Protein AF-A0A645A717-F1 (afdb_monomer)

Foldseek 3Di:
DLVVVCVVDLLSAALCLLAVFLQVAWWKKKKKKFPACPLQVLQCVVQVDHLLPQQARNVDWDFLCPWQQRKIKGWGRPPPDPPDDSRITIMMMIGPFQQQQTPLGRGRVVPDDQLVSQLSVCVSSPNDNVCSNVCSPPGIDMGMDIDSRNRSLVRDDDPSNARAQAHPPRAPDGDAASSHDDPPDDHVDPVRRVQSVVVNCCVNVVPPDDDDDDDVLVVDVLSVLLCCCVVVVNAALLPPPDDPVVVVVVVVVCVVCPPHVVNVSSVVSRND

Solvent-accessible surface area (backbone atoms only — not comparable to full-atom values): 15175 Å² total; per-residue (Å²): 110,63,65,70,52,22,74,74,40,71,67,55,15,43,58,59,64,39,65,70,51,42,89,82,9,41,37,32,38,31,41,38,34,33,69,49,71,83,64,48,60,47,53,30,72,71,50,73,36,59,54,76,70,56,39,71,24,54,77,48,74,48,68,47,84,86,41,56,22,49,34,32,35,32,29,65,42,32,67,82,46,96,84,53,58,85,78,44,50,62,34,43,35,35,24,67,34,33,80,32,45,36,85,76,43,81,44,26,53,77,80,47,52,28,50,49,52,43,30,36,51,37,49,78,58,66,48,58,77,94,46,27,64,60,42,27,68,72,34,33,50,44,51,65,47,82,37,54,56,72,44,18,82,72,43,79,77,60,92,56,38,34,15,43,20,58,43,92,87,56,78,87,62,64,40,60,30,68,66,28,41,70,81,94,62,57,62,98,44,71,63,36,35,50,48,30,46,50,52,32,53,34,65,68,66,67,48,98,65,87,77,84,74,68,82,59,53,93,76,36,65,68,50,51,46,40,47,58,15,58,79,46,80,66,40,36,63,74,73,51,97,60,53,74,70,52,51,52,49,49,53,53,50,55,64,70,36,60,94,38,71,65,44,53,52,35,45,76,46,41,34,99

Nearest PDB structures (foldseek):
  7kav-assembly2_A  TM=9.821E-01  e=5.700E-32  Staphylococcus aureus
  7kax-assembly2_C  TM=9.789E-01  e=3.185E-32  Staphylococcus aureus
  7kaw-assembly2_A  TM=9.836E-01  e=1.081E-31  Staphylococcus aureus
  7kay-assembly1_A  TM=9.842E-01  e=1.365E-31  Staphylococcus aureus
  7kav-assembly1_B  TM=9.802E-01  e=1.826E-31  Staphylococcus aureus

Secondary structure (DSSP, 8-state):
-HHHHHTT-GGG--THHHHS-GGGT-EEEEEEEE-SSSSHHHHHHHH-S-TTSSS-SSSS-EE-TT-TT-EEEE--SSPSSTTS-TT--EEEEEES-TTSBPSSS-SBGGG--HHHHHHHHHHHTT--HHHHHHHHHHTEEEEEEEETTTTGGGS---TTSS-BSS-TT-SS----STTSB-SS--SSSHHHHHHHHHHHHHHHTT--SPPPPPPGGGG-HHHHHHHHHHTTTT--GGGS---HHHHHHHHHHHHHHTTSHHHHHHHHTT--

Mean predicted aligned error: 3.84 Å

Radius of gyration: 25.15 Å; Cα contacts (8 Å, |Δi|>4): 431; chains: 1; bounding box: 52×61×62 Å

Organism: NCBI:txid1076179

Structure (mmCIF, N/CA/C/O backbone):
data_AF-A0A645A717-F1
#
_entry.id   AF-A0A645A717-F1
#
loop_
_atom_site.group_PDB
_atom_site.id
_atom_site.type_symbol
_atom_site.label_atom_id
_atom_site.label_alt_id
_atom_site.label_comp_id
_atom_site.label_asym_id
_atom_site.label_entity_id
_atom_site.label_seq_id
_atom_site.pdbx_PDB_ins_code
_atom_site.Cartn_x
_atom_site.Cartn_y
_atom_site.Cartn_z
_atom_site.occupancy
_atom_site.B_iso_or_equiv
_atom_site.auth_seq_id
_atom_site.auth_comp_id
_atom_site.auth_asym_id
_atom_site.auth_atom_id
_atom_site.pdbx_PDB_model_num
ATOM 1 N N . MET A 1 1 ? -8.855 -24.434 -4.003 1.00 96.50 1 MET A N 1
ATOM 2 C CA . MET A 1 1 ? -9.0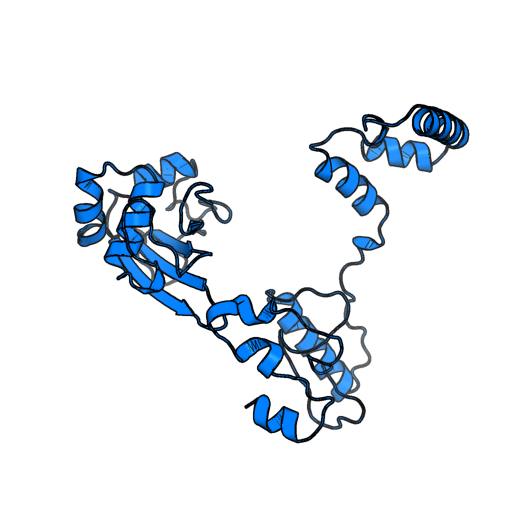07 -25.134 -2.708 1.00 96.50 1 MET A CA 1
ATOM 3 C C . MET A 1 1 ? -10.201 -24.596 -1.928 1.00 96.50 1 MET A C 1
ATOM 5 O O . MET A 1 1 ? -11.153 -25.347 -1.795 1.00 96.50 1 MET A O 1
ATOM 9 N N . TRP A 1 2 ? -10.203 -23.323 -1.504 1.00 98.12 2 TRP A N 1
ATOM 10 C CA . TRP A 1 2 ? -11.256 -22.744 -0.649 1.00 98.12 2 TRP A CA 1
ATOM 11 C C . TRP A 1 2 ? -12.693 -23.003 -1.142 1.00 98.12 2 TRP A C 1
ATOM 13 O O . TRP A 1 2 ? -13.486 -23.515 -0.369 1.00 98.12 2 TRP A O 1
ATOM 23 N N . ARG A 1 3 ? -13.003 -22.828 -2.439 1.00 98.12 3 ARG A N 1
ATOM 24 C CA . ARG A 1 3 ? -14.322 -23.188 -3.023 1.00 98.12 3 ARG A CA 1
ATOM 25 C C . ARG A 1 3 ? -14.800 -24.613 -2.689 1.00 98.12 3 ARG A C 1
ATOM 27 O O . ARG A 1 3 ? -15.973 -24.816 -2.420 1.00 98.12 3 ARG A O 1
ATOM 34 N N . LYS A 1 4 ? -13.896 -25.602 -2.685 1.00 98.38 4 LYS A N 1
ATOM 35 C CA . LYS A 1 4 ? -14.228 -27.000 -2.346 1.00 98.38 4 LYS A CA 1
ATOM 36 C C . LYS A 1 4 ? -14.458 -27.202 -0.846 1.00 98.38 4 LYS A C 1
ATOM 38 O O . LYS A 1 4 ? -15.162 -28.125 -0.463 1.00 98.38 4 LYS A O 1
ATOM 43 N N . ILE A 1 5 ? -13.831 -26.376 -0.010 1.00 97.94 5 ILE A N 1
ATOM 44 C CA . ILE A 1 5 ? -14.039 -26.389 1.439 1.00 97.94 5 ILE A CA 1
ATOM 45 C C . ILE A 1 5 ? -15.384 -25.722 1.743 1.00 97.94 5 ILE A C 1
ATOM 47 O O . ILE A 1 5 ? -16.239 -26.365 2.326 1.00 97.94 5 ILE A O 1
ATOM 51 N N . ALA A 1 6 ? -15.622 -24.517 1.220 1.00 97.81 6 ALA A N 1
ATOM 52 C CA . ALA A 1 6 ? -16.876 -23.768 1.355 1.00 97.81 6 ALA A CA 1
ATOM 53 C C . ALA A 1 6 ? -18.137 -24.548 0.934 1.00 97.81 6 ALA A C 1
ATOM 55 O O . ALA A 1 6 ? -19.209 -24.334 1.480 1.00 97.81 6 ALA A O 1
ATOM 56 N N . ALA A 1 7 ? -18.020 -25.484 -0.013 1.00 98.06 7 ALA A N 1
ATOM 57 C CA . ALA A 1 7 ? -19.135 -26.339 -0.423 1.00 98.06 7 ALA A CA 1
ATOM 58 C C . ALA A 1 7 ? -19.574 -27.368 0.641 1.00 98.06 7 ALA A C 1
ATOM 60 O O . ALA A 1 7 ? -20.636 -27.966 0.490 1.00 98.06 7 ALA A O 1
ATOM 61 N N . GLN A 1 8 ? -18.758 -27.618 1.670 1.00 97.81 8 GLN A N 1
ATOM 62 C CA . GLN A 1 8 ? -19.046 -28.607 2.715 1.00 97.81 8 GLN A CA 1
ATOM 63 C C . GLN A 1 8 ? -19.863 -28.024 3.869 1.00 97.81 8 GLN A C 1
ATOM 65 O O . GLN A 1 8 ? -20.663 -28.745 4.454 1.00 97.81 8 GLN A O 1
ATOM 70 N N . ASP A 1 9 ? -19.670 -26.741 4.183 1.00 97.62 9 ASP A N 1
ATOM 71 C CA . ASP A 1 9 ? -20.394 -26.052 5.248 1.00 97.62 9 ASP A CA 1
ATOM 72 C C . ASP A 1 9 ? -20.400 -24.529 4.997 1.00 97.62 9 ASP A C 1
ATOM 74 O O . ASP A 1 9 ? -19.350 -23.970 4.659 1.00 97.62 9 ASP A O 1
ATOM 78 N N . PRO A 1 10 ? -21.540 -23.829 5.164 1.00 95.69 10 PRO A N 1
ATOM 79 C CA . PRO A 1 10 ? -21.620 -22.380 4.955 1.00 95.69 10 PRO A CA 1
ATOM 80 C C . PRO A 1 10 ? -20.744 -21.561 5.919 1.00 95.69 10 PRO A C 1
ATOM 82 O O . PRO A 1 10 ? -20.355 -20.445 5.580 1.00 95.69 10 PRO A O 1
ATOM 85 N N . SER A 1 11 ? -20.384 -22.094 7.093 1.00 97.12 11 SER A N 1
ATOM 86 C CA . SER A 1 11 ? -19.462 -21.433 8.030 1.00 97.12 11 SER A CA 1
ATOM 87 C C . SER A 1 11 ? -18.024 -21.350 7.505 1.00 97.12 11 SER A C 1
ATOM 89 O O . SER A 1 11 ? -17.204 -20.616 8.053 1.00 97.12 11 SER A O 1
ATOM 91 N N . PHE A 1 12 ? -17.705 -22.057 6.415 1.00 98.44 12 PHE A N 1
ATOM 92 C CA . PHE A 1 12 ? -16.378 -22.045 5.798 1.00 98.44 12 PHE A CA 1
ATOM 93 C C . PHE A 1 12 ? -16.173 -20.878 4.814 1.00 98.44 12 PHE A C 1
ATOM 95 O O . PHE A 1 12 ? -15.137 -20.800 4.144 1.00 98.44 12 PHE A O 1
ATOM 102 N N . GLY A 1 13 ? -17.125 -19.943 4.764 1.00 98.19 13 GLY A N 1
ATOM 103 C CA . GLY A 1 13 ? -17.040 -18.675 4.045 1.00 98.19 13 GLY A CA 1
ATOM 104 C C . GLY A 1 13 ? -17.392 -18.749 2.560 1.00 98.19 13 GLY A C 1
ATOM 105 O O . GLY A 1 13 ? -17.656 -19.810 1.996 1.00 98.19 13 GLY A O 1
ATOM 106 N N . HIS A 1 14 ? -17.355 -17.591 1.900 1.00 98.44 14 HIS A N 1
ATOM 107 C CA . HIS A 1 14 ? -17.801 -17.395 0.519 1.00 98.44 14 HIS A CA 1
ATOM 108 C C . HIS A 1 14 ? -16.647 -16.883 -0.366 1.00 98.44 14 HIS A C 1
ATOM 110 O O . HIS A 1 14 ? -16.578 -15.689 -0.665 1.00 98.44 14 HIS A O 1
ATOM 116 N N . PRO A 1 15 ? -15.734 -17.759 -0.836 1.00 97.94 15 PRO A N 1
ATOM 117 C CA . PRO A 1 15 ? -14.533 -17.362 -1.585 1.00 97.94 15 PRO A CA 1
ATOM 118 C C . PRO A 1 15 ? -14.812 -16.490 -2.812 1.00 97.94 15 PRO A C 1
ATOM 120 O O . PRO A 1 15 ? -14.008 -15.624 -3.161 1.00 97.94 15 PRO A O 1
ATOM 123 N N . ASP A 1 16 ? -15.946 -16.705 -3.479 1.00 97.31 16 ASP A N 1
ATOM 124 C CA . ASP A 1 16 ? -16.303 -15.958 -4.684 1.00 97.31 16 ASP A CA 1
ATOM 125 C C . ASP A 1 16 ? -16.545 -14.473 -4.412 1.00 97.31 16 ASP A C 1
ATOM 127 O O . ASP A 1 16 ? -16.332 -13.664 -5.306 1.00 97.31 16 ASP A O 1
ATOM 131 N N . LYS A 1 17 ? -16.827 -14.059 -3.172 1.00 97.62 17 LYS A N 1
ATOM 132 C CA . LYS A 1 17 ? -16.862 -12.631 -2.810 1.00 97.62 17 LYS A CA 1
ATOM 133 C C . LYS A 1 17 ? -15.532 -11.918 -3.052 1.00 97.62 17 LYS A C 1
ATOM 135 O O . LYS A 1 17 ? -15.531 -10.728 -3.339 1.00 97.62 17 LYS A O 1
ATOM 140 N N . PHE A 1 18 ? -14.424 -12.655 -3.017 1.00 97.88 18 PHE A N 1
ATOM 141 C CA . PHE A 1 18 ? -13.075 -12.103 -3.125 1.00 97.88 18 PHE A CA 1
ATOM 142 C C . PHE A 1 18 ? -12.410 -12.365 -4.480 1.00 97.88 18 PHE A C 1
ATOM 144 O O . PHE A 1 18 ? -11.531 -11.609 -4.877 1.00 97.88 18 PHE A O 1
ATOM 151 N N . CYS A 1 19 ? -12.786 -13.440 -5.184 1.00 96.25 19 CYS A N 1
ATOM 152 C CA . CYS A 1 19 ? -12.043 -13.912 -6.362 1.00 96.25 19 CYS A CA 1
ATOM 153 C C . CYS A 1 19 ? -12.907 -14.269 -7.581 1.00 96.25 19 CYS A C 1
ATOM 155 O O . CYS A 1 19 ? -12.417 -14.949 -8.486 1.00 96.25 19 CYS A O 1
ATOM 157 N N . HIS A 1 20 ? -14.184 -13.868 -7.616 1.00 94.75 20 HIS A N 1
ATOM 158 C CA . HIS A 1 20 ? -15.036 -14.117 -8.787 1.00 94.75 20 HIS A CA 1
ATOM 159 C C . HIS A 1 20 ? -14.630 -13.277 -10.004 1.00 94.75 20 HIS A C 1
ATOM 161 O O . HIS A 1 20 ? -14.726 -13.771 -11.124 1.00 94.75 20 HIS A O 1
ATOM 167 N N . ASP A 1 21 ? -14.169 -12.042 -9.783 1.00 95.75 21 ASP A N 1
ATOM 168 C CA . ASP A 1 21 ? -13.806 -11.105 -10.844 1.00 95.75 21 ASP A CA 1
ATOM 169 C C . ASP A 1 21 ? -12.435 -10.449 -10.574 1.00 95.75 21 ASP A C 1
ATOM 171 O O . ASP A 1 21 ? -12.311 -9.564 -9.716 1.00 95.75 21 ASP A O 1
ATOM 175 N N . PRO A 1 22 ? -11.384 -10.878 -11.295 1.00 94.06 22 PRO A N 1
ATOM 176 C CA . PRO A 1 22 ? -10.067 -10.256 -11.241 1.00 94.06 22 PRO A CA 1
ATOM 177 C C . PRO A 1 22 ? -10.056 -8.773 -11.613 1.00 94.06 22 PRO A C 1
ATOM 179 O O . PRO A 1 22 ? -9.210 -8.035 -11.113 1.00 94.06 22 PRO A O 1
ATOM 182 N N . GLU A 1 23 ? -10.978 -8.297 -12.454 1.00 95.06 23 GLU A N 1
ATOM 183 C CA . GLU A 1 23 ? -10.997 -6.892 -12.885 1.00 95.06 23 GLU A CA 1
ATOM 184 C C . GLU A 1 23 ? -11.268 -5.937 -11.715 1.00 95.06 23 GLU A C 1
ATOM 186 O O . GLU A 1 23 ? -10.788 -4.808 -11.711 1.00 95.06 23 GLU A O 1
ATOM 191 N N . GLN A 1 24 ? -11.952 -6.418 -10.676 1.00 94.88 24 GLN A N 1
ATOM 192 C CA . GLN A 1 24 ? -12.255 -5.651 -9.465 1.00 94.88 24 GLN A CA 1
ATOM 193 C C . GLN A 1 24 ? -11.183 -5.778 -8.373 1.00 94.88 24 GLN A C 1
ATOM 195 O O . GLN A 1 24 ? -11.218 -5.035 -7.394 1.00 94.88 24 GLN A O 1
ATOM 200 N N . SER A 1 25 ? -10.242 -6.718 -8.512 1.00 95.81 25 SER A N 1
ATOM 201 C CA . SER A 1 25 ? -9.310 -7.105 -7.443 1.00 95.81 25 SER A CA 1
ATOM 202 C C . SER A 1 25 ? -7.831 -7.129 -7.862 1.00 95.81 25 SER A C 1
ATOM 204 O O . SER A 1 25 ? -6.976 -7.698 -7.167 1.00 95.81 25 SER A O 1
ATOM 206 N N . ASN A 1 26 ? -7.508 -6.476 -8.980 1.00 95.00 26 ASN A N 1
ATOM 207 C CA . ASN A 1 26 ? -6.152 -6.397 -9.507 1.00 95.00 26 ASN A CA 1
ATOM 208 C C . ASN A 1 26 ? -5.512 -5.016 -9.308 1.00 95.00 26 ASN A C 1
ATOM 210 O O . ASN A 1 26 ? -6.174 -3.989 -9.194 1.00 95.00 26 ASN A O 1
ATOM 214 N N . TRP A 1 27 ? -4.186 -5.026 -9.338 1.00 93.62 27 TRP A N 1
ATOM 215 C CA . TRP A 1 27 ? -3.340 -3.894 -9.699 1.00 93.62 27 TRP A CA 1
ATOM 216 C C . TRP A 1 27 ? -2.097 -4.457 -10.401 1.00 93.62 27 TRP A C 1
ATOM 218 O O . TRP A 1 27 ? -1.920 -5.683 -10.471 1.00 93.62 27 TRP A O 1
ATOM 228 N N . MET A 1 28 ? -1.186 -3.601 -10.853 1.00 95.88 28 MET A N 1
ATOM 229 C CA . MET A 1 28 ? 0.075 -4.055 -11.442 1.00 95.88 28 MET A CA 1
ATOM 230 C C . MET A 1 28 ? 1.274 -3.420 -10.752 1.00 95.88 28 MET A C 1
ATOM 232 O O . MET A 1 28 ? 1.257 -2.241 -10.407 1.00 95.88 28 MET A O 1
ATOM 236 N N . SER A 1 29 ? 2.338 -4.207 -10.590 1.00 97.94 29 SER A N 1
ATOM 237 C CA . SER A 1 29 ? 3.625 -3.715 -10.099 1.00 97.94 29 SER A CA 1
ATOM 238 C C . SER A 1 29 ? 4.764 -4.074 -11.044 1.00 97.94 29 SER A C 1
ATOM 240 O O . SER A 1 29 ? 4.631 -4.957 -11.890 1.00 97.94 29 SER A O 1
ATOM 242 N N . ALA A 1 30 ? 5.895 -3.402 -10.890 1.00 98.56 30 ALA A N 1
ATOM 243 C CA . ALA A 1 30 ? 7.144 -3.722 -11.552 1.00 98.56 30 ALA A CA 1
ATOM 244 C C . ALA A 1 30 ? 8.322 -3.423 -10.621 1.00 98.56 30 ALA A C 1
ATOM 246 O O . ALA A 1 30 ? 8.274 -2.503 -9.802 1.00 98.56 30 ALA A O 1
ATOM 247 N N . THR A 1 31 ? 9.401 -4.182 -10.775 1.00 98.81 31 THR A N 1
ATOM 248 C CA . THR A 1 31 ? 10.685 -3.861 -10.145 1.00 98.81 31 THR A CA 1
ATOM 249 C C . THR A 1 31 ? 11.622 -3.318 -11.210 1.00 98.81 31 THR A C 1
ATOM 251 O O . THR A 1 31 ? 11.976 -4.048 -12.136 1.00 98.81 31 THR A O 1
ATOM 254 N N . VAL A 1 32 ? 12.028 -2.057 -11.074 1.00 98.81 32 VAL A N 1
ATOM 255 C CA . VAL A 1 32 ? 13.045 -1.409 -11.908 1.00 98.81 32 VAL A CA 1
ATOM 256 C C . VAL A 1 32 ? 14.391 -1.536 -11.201 1.00 98.81 32 VAL A C 1
ATOM 258 O O . VAL A 1 32 ? 14.563 -1.060 -10.081 1.00 98.81 32 VAL A O 1
ATOM 261 N N . THR A 1 33 ? 15.356 -2.175 -11.851 1.00 98.75 33 THR A N 1
ATOM 262 C CA . THR A 1 33 ? 16.747 -2.262 -11.393 1.00 98.75 33 THR A CA 1
ATOM 263 C C . THR A 1 33 ? 17.586 -1.302 -12.221 1.00 98.75 33 THR A C 1
ATOM 265 O O . THR A 1 33 ? 17.694 -1.493 -13.431 1.00 98.75 33 THR A O 1
ATOM 268 N N . THR A 1 34 ? 18.181 -0.280 -11.604 1.00 98.44 34 THR A N 1
ATOM 269 C CA . THR A 1 34 ? 19.102 0.618 -12.319 1.00 98.44 34 THR A CA 1
ATOM 270 C C . THR A 1 34 ? 20.404 -0.111 -12.645 1.00 98.44 34 THR A C 1
ATOM 272 O O . THR A 1 34 ? 20.944 -0.823 -11.798 1.00 98.44 34 THR A O 1
ATOM 275 N N . LEU A 1 35 ? 20.918 0.085 -13.857 1.00 98.25 35 LEU A N 1
ATOM 276 C CA . LEU A 1 35 ? 22.142 -0.552 -14.358 1.00 98.25 35 LEU A CA 1
ATOM 277 C C . LEU A 1 35 ? 23.340 0.407 -14.389 1.00 98.25 35 LEU A C 1
ATOM 279 O O . LEU A 1 35 ? 24.478 -0.036 -14.496 1.00 98.25 35 LEU A O 1
ATOM 283 N N . ASP A 1 36 ? 23.088 1.711 -14.281 1.00 97.75 36 ASP A N 1
ATOM 284 C CA . ASP A 1 36 ? 24.107 2.753 -14.217 1.00 97.75 36 ASP A CA 1
ATOM 285 C C . ASP A 1 36 ? 23.629 3.949 -13.361 1.00 97.75 36 ASP A C 1
ATOM 287 O O . ASP A 1 36 ? 22.616 3.886 -12.659 1.00 97.75 36 ASP A O 1
ATOM 291 N N . GLN A 1 37 ? 24.381 5.054 -13.395 1.00 97.50 37 GLN A N 1
ATOM 292 C CA . GLN A 1 37 ? 24.109 6.250 -12.596 1.00 97.50 37 GLN A CA 1
ATOM 293 C C . GLN A 1 37 ? 23.170 7.269 -13.261 1.00 97.50 37 GLN A C 1
ATOM 295 O O . GLN A 1 37 ? 22.876 8.283 -12.636 1.00 97.50 37 GLN A O 1
ATOM 300 N N . ARG A 1 38 ? 22.674 7.057 -14.485 1.00 98.38 38 ARG A N 1
ATOM 301 C CA . ARG A 1 38 ? 21.915 8.083 -15.233 1.00 98.38 38 ARG A CA 1
ATOM 302 C C . ARG A 1 38 ? 20.562 8.412 -14.603 1.00 98.38 38 ARG A C 1
ATOM 304 O O . ARG A 1 38 ? 20.157 9.568 -14.593 1.00 98.38 38 ARG A O 1
ATOM 311 N N . ILE A 1 39 ? 19.901 7.417 -14.011 1.00 98.62 39 ILE A N 1
ATOM 312 C CA . ILE A 1 39 ? 18.587 7.576 -13.357 1.00 98.62 39 ILE A CA 1
ATOM 313 C C . ILE A 1 39 ? 18.730 8.130 -11.923 1.00 98.62 39 ILE A C 1
ATOM 315 O O . ILE A 1 39 ? 17.835 8.793 -11.394 1.00 98.62 39 ILE A O 1
ATOM 319 N N . ILE A 1 40 ? 19.875 7.898 -11.275 1.00 98.38 40 ILE A N 1
ATOM 320 C CA . ILE A 1 40 ? 20.098 8.205 -9.854 1.00 98.38 40 ILE A CA 1
ATOM 321 C C . ILE A 1 40 ? 19.926 9.699 -9.503 1.00 98.38 40 ILE A C 1
ATOM 323 O O . ILE A 1 40 ? 19.311 9.977 -8.468 1.00 98.38 40 ILE A O 1
ATOM 327 N N . PRO A 1 41 ? 20.401 10.677 -10.302 1.00 98.56 41 PRO A N 1
ATOM 328 C CA . PRO A 1 41 ? 20.167 12.096 -10.043 1.00 98.56 41 PRO A CA 1
ATOM 329 C C . PRO A 1 41 ? 18.685 12.464 -9.907 1.00 98.56 41 PRO A C 1
ATOM 331 O O . PRO A 1 41 ? 18.336 13.206 -8.991 1.00 98.56 41 PRO A O 1
ATOM 334 N N . TYR A 1 42 ? 17.803 11.901 -10.740 1.00 98.62 42 TYR A N 1
ATOM 335 C CA . TYR A 1 42 ? 16.358 12.159 -10.685 1.00 98.62 42 TYR A CA 1
ATOM 336 C C . TYR A 1 42 ? 15.746 11.630 -9.384 1.00 98.62 42 TYR A C 1
ATOM 338 O O . TYR A 1 42 ? 15.028 12.346 -8.686 1.00 98.62 42 TYR A O 1
ATOM 346 N N . ILE A 1 43 ? 16.138 10.418 -8.978 1.00 98.38 43 ILE A N 1
ATOM 347 C CA . ILE A 1 43 ? 15.760 9.843 -7.679 1.00 98.38 43 ILE A CA 1
ATOM 348 C C . ILE A 1 43 ? 16.211 10.753 -6.525 1.00 98.38 43 ILE A C 1
ATOM 350 O O . ILE A 1 43 ? 15.400 11.103 -5.662 1.00 98.38 43 ILE A O 1
ATOM 354 N N . LYS A 1 44 ? 17.489 11.159 -6.510 1.00 98.25 44 LYS A N 1
ATOM 355 C CA . LYS A 1 44 ? 18.069 12.027 -5.468 1.00 98.25 44 LYS A CA 1
ATOM 356 C C . LYS A 1 44 ? 17.374 13.385 -5.413 1.00 98.25 44 LYS A C 1
ATOM 358 O O . LYS A 1 44 ? 17.128 13.900 -4.323 1.00 98.25 44 LYS A O 1
ATOM 363 N N . ASN A 1 45 ? 17.019 13.945 -6.566 1.00 98.00 45 ASN A N 1
ATOM 364 C CA . ASN A 1 45 ? 16.314 15.218 -6.653 1.00 98.00 45 ASN A CA 1
ATOM 365 C C . ASN A 1 45 ? 14.927 15.162 -6.011 1.00 98.00 45 ASN A C 1
ATOM 367 O O . ASN A 1 45 ? 14.498 16.172 -5.456 1.00 98.00 45 ASN A O 1
ATOM 371 N N . ILE A 1 46 ? 14.262 14.007 -6.007 1.00 97.88 46 ILE A N 1
ATOM 372 C CA . ILE A 1 46 ? 12.956 13.836 -5.361 1.00 97.88 46 ILE A CA 1
ATOM 373 C C . ILE A 1 46 ? 13.120 13.524 -3.870 1.00 97.88 46 ILE A C 1
ATOM 375 O O . ILE A 1 46 ? 12.595 14.247 -3.026 1.00 97.88 46 ILE A O 1
ATOM 379 N N . CYS A 1 47 ? 13.869 12.475 -3.515 1.00 97.00 47 CYS A N 1
ATOM 380 C CA . CYS A 1 47 ? 13.925 11.991 -2.130 1.00 97.00 47 CYS A CA 1
ATOM 381 C C . CYS A 1 47 ? 14.935 12.728 -1.236 1.00 97.00 47 CYS A C 1
ATOM 383 O O . CYS A 1 47 ? 14.918 12.543 -0.019 1.00 97.00 47 CYS A O 1
ATOM 385 N N . LYS A 1 48 ? 15.818 13.547 -1.827 1.00 98.12 48 LYS A N 1
ATOM 386 C CA . LYS A 1 48 ? 16.892 14.309 -1.159 1.00 98.12 48 LYS A CA 1
ATOM 387 C C . LYS A 1 48 ? 17.883 13.439 -0.374 1.00 98.12 48 LYS A C 1
ATOM 389 O O . LYS A 1 48 ? 18.534 13.919 0.552 1.00 98.12 48 LYS A O 1
ATOM 394 N N . ARG A 1 49 ? 18.001 12.154 -0.722 1.00 97.94 49 ARG A N 1
ATOM 395 C CA . ARG A 1 49 ? 18.862 11.173 -0.044 1.00 97.94 49 ARG A CA 1
ATOM 396 C C . ARG A 1 49 ? 19.619 10.321 -1.049 1.00 97.94 49 ARG A C 1
ATOM 398 O O . ARG A 1 49 ? 19.164 10.109 -2.167 1.00 97.94 49 ARG A O 1
ATOM 405 N N . ASP A 1 50 ? 20.771 9.812 -0.628 1.00 97.56 50 ASP A N 1
ATOM 406 C CA . ASP A 1 50 ? 21.568 8.901 -1.441 1.00 97.56 50 ASP A CA 1
ATOM 407 C C . ASP A 1 50 ? 21.037 7.457 -1.351 1.00 97.56 50 ASP A C 1
ATOM 409 O O . ASP A 1 50 ? 21.058 6.889 -0.249 1.00 97.56 50 ASP A O 1
ATOM 413 N N . PRO A 1 51 ? 20.577 6.842 -2.465 1.00 97.50 51 PRO A N 1
ATOM 414 C CA . PRO A 1 51 ? 20.039 5.485 -2.446 1.00 97.50 51 PRO A CA 1
ATOM 415 C C . PRO A 1 51 ? 21.063 4.431 -2.017 1.00 97.50 51 PRO A C 1
ATOM 417 O O . PRO A 1 51 ? 20.670 3.399 -1.483 1.00 97.50 51 PRO A O 1
ATOM 420 N N . PHE A 1 52 ? 22.361 4.704 -2.175 1.00 97.44 52 PHE A N 1
ATOM 421 C CA . PHE A 1 52 ? 23.444 3.764 -1.865 1.00 97.44 52 PHE A CA 1
ATOM 422 C C . PHE A 1 52 ? 23.983 3.873 -0.429 1.00 97.44 52 PHE A C 1
ATOM 424 O O . PHE A 1 52 ? 24.900 3.152 -0.046 1.00 97.44 52 PHE A O 1
ATOM 431 N N . SER A 1 53 ? 23.395 4.737 0.404 1.00 96.75 53 SER A N 1
ATOM 432 C CA . SER A 1 53 ? 23.867 4.994 1.774 1.00 96.75 53 SER A CA 1
ATOM 433 C C . SER A 1 53 ? 23.613 3.860 2.782 1.00 96.75 53 SER A C 1
ATOM 435 O O . SER A 1 53 ? 24.012 3.975 3.943 1.00 96.75 53 SER A O 1
ATOM 437 N N . GLY A 1 54 ? 22.885 2.804 2.403 1.00 96.31 54 GLY A N 1
ATOM 438 C CA . GLY A 1 54 ? 22.409 1.769 3.333 1.00 96.31 54 GLY A CA 1
ATOM 439 C C . GLY A 1 54 ? 21.254 2.213 4.240 1.00 96.31 54 GLY A C 1
ATOM 440 O O . GLY A 1 54 ? 20.766 1.439 5.066 1.00 96.31 54 GLY A O 1
ATOM 441 N N . LYS A 1 55 ? 20.808 3.467 4.116 1.00 97.75 55 LYS A N 1
ATOM 442 C CA . LYS A 1 55 ? 19.776 4.080 4.960 1.00 97.75 55 LYS A CA 1
ATOM 443 C C . LYS A 1 55 ? 18.479 4.282 4.180 1.00 97.75 55 LYS A C 1
ATOM 445 O O . LYS A 1 55 ? 18.308 3.806 3.063 1.00 97.75 55 LYS A O 1
ATOM 450 N N . VAL A 1 56 ? 17.514 4.927 4.829 1.00 98.19 56 VAL A N 1
ATOM 451 C CA . VAL A 1 56 ? 16.218 5.256 4.230 1.00 98.19 56 VAL A CA 1
ATOM 452 C C . VAL A 1 56 ? 16.422 6.103 2.972 1.00 98.19 56 VAL A C 1
ATOM 454 O O . VAL A 1 56 ? 17.158 7.086 3.018 1.00 98.19 56 VAL A O 1
ATOM 457 N N . VAL A 1 57 ? 15.725 5.751 1.888 1.00 98.38 57 VAL A N 1
ATOM 458 C CA . VAL A 1 57 ? 15.749 6.499 0.623 1.00 98.38 57 VAL A CA 1
ATOM 459 C C . VAL A 1 57 ? 14.467 7.315 0.480 1.00 98.38 57 VAL A C 1
ATOM 461 O O . VAL A 1 57 ? 14.432 8.454 0.944 1.00 98.38 57 VAL A O 1
ATOM 464 N N . THR A 1 58 ? 13.379 6.748 -0.051 1.00 98.38 58 THR A N 1
ATOM 465 C CA . THR A 1 58 ? 12.100 7.478 -0.160 1.00 98.38 58 THR A CA 1
ATOM 466 C C . THR A 1 58 ? 11.336 7.518 1.165 1.00 98.38 58 THR A C 1
ATOM 468 O O . THR A 1 58 ? 10.645 8.491 1.437 1.00 98.38 58 THR A O 1
ATOM 471 N N . GLY A 1 59 ? 11.515 6.520 2.040 1.00 97.62 59 GLY A N 1
ATOM 472 C CA . GLY A 1 59 ? 10.834 6.463 3.345 1.00 97.62 59 GLY A CA 1
ATOM 473 C C . GLY A 1 59 ? 9.362 6.060 3.264 1.00 97.62 59 GLY A C 1
ATOM 474 O O . GLY A 1 59 ? 8.578 6.445 4.121 1.00 97.62 59 GLY A O 1
ATOM 475 N N . GLY A 1 60 ? 9.003 5.301 2.232 1.00 97.38 60 GLY A N 1
ATOM 476 C CA . GLY A 1 60 ? 7.624 5.009 1.860 1.00 97.38 60 GLY A CA 1
ATOM 477 C C . GLY A 1 60 ? 7.412 5.272 0.376 1.00 97.38 60 GLY A C 1
ATOM 478 O O . GLY A 1 60 ? 8.374 5.500 -0.367 1.00 97.38 60 GLY A O 1
ATOM 479 N N . ILE A 1 61 ? 6.168 5.182 -0.072 1.00 98.31 61 ILE A N 1
ATOM 480 C CA . ILE A 1 61 ? 5.818 5.454 -1.465 1.00 98.31 61 ILE A CA 1
ATOM 481 C C . ILE A 1 61 ? 5.848 6.960 -1.753 1.00 98.31 61 ILE A C 1
ATOM 483 O O . ILE A 1 61 ? 5.501 7.778 -0.902 1.00 98.31 61 ILE A O 1
ATOM 487 N N . VAL A 1 62 ? 6.251 7.310 -2.966 1.00 98.56 62 VAL A N 1
ATOM 488 C CA . VAL A 1 62 ? 6.032 8.613 -3.593 1.00 98.56 62 VAL A CA 1
ATOM 489 C C . VAL A 1 62 ? 4.958 8.413 -4.657 1.00 98.56 62 VAL A C 1
ATOM 491 O O . VAL A 1 62 ? 4.994 7.417 -5.378 1.00 98.56 62 VAL A O 1
ATOM 494 N N . THR A 1 63 ? 3.990 9.323 -4.738 1.00 98.62 63 THR A N 1
ATOM 495 C CA . THR A 1 63 ? 2.844 9.219 -5.654 1.00 98.62 63 THR A CA 1
ATOM 496 C C . THR A 1 63 ? 2.846 10.383 -6.632 1.00 98.62 63 THR A C 1
ATOM 498 O O . THR A 1 63 ? 2.804 11.538 -6.202 1.00 98.62 63 THR A O 1
ATOM 501 N N . ALA A 1 64 ? 2.835 10.077 -7.930 1.00 98.25 64 ALA A N 1
ATOM 502 C CA . ALA A 1 64 ? 2.517 11.043 -8.977 1.00 98.25 64 ALA A CA 1
ATOM 503 C C . ALA A 1 64 ? 0.990 11.199 -9.028 1.00 98.25 64 ALA A C 1
ATOM 505 O O . ALA A 1 64 ? 0.284 10.373 -9.607 1.00 98.25 64 ALA A O 1
ATOM 506 N N . LYS A 1 65 ? 0.461 12.203 -8.319 1.00 98.00 65 LYS A N 1
ATOM 507 C CA . LYS A 1 65 ? -0.991 12.368 -8.102 1.00 98.00 65 LYS A CA 1
ATOM 508 C C . LYS A 1 65 ? -1.772 12.673 -9.381 1.00 98.00 65 LYS A C 1
ATOM 510 O O . LYS A 1 65 ? -2.973 12.435 -9.415 1.00 98.00 65 LYS A O 1
ATOM 515 N N . ASP A 1 66 ? -1.100 13.233 -10.373 1.00 97.81 66 ASP A N 1
ATOM 516 C CA . ASP A 1 66 ? -1.604 13.602 -11.692 1.00 97.81 66 ASP A CA 1
ATOM 517 C C . ASP A 1 66 ? -1.375 12.519 -12.754 1.00 97.81 66 ASP A C 1
ATOM 519 O O . ASP A 1 66 ? -1.803 12.696 -13.889 1.00 97.81 66 ASP A O 1
ATOM 523 N N . SER A 1 67 ? -0.762 11.387 -12.393 1.00 98.56 67 SER A N 1
ATOM 524 C CA . SER A 1 67 ? -0.567 10.285 -13.332 1.00 98.56 67 SER A CA 1
ATOM 525 C C . SER A 1 67 ? -1.861 9.513 -13.610 1.00 98.56 67 SER A C 1
ATOM 527 O O . SER A 1 67 ? -2.607 9.155 -12.691 1.00 98.56 67 SER A O 1
ATOM 529 N N . SER A 1 68 ? -2.094 9.168 -14.875 1.00 98.44 68 SER A N 1
ATOM 530 C CA . SER A 1 68 ? -3.283 8.431 -15.323 1.00 98.44 68 SER A CA 1
ATOM 531 C C . SER A 1 68 ? -3.367 7.010 -14.745 1.00 98.44 68 SER A C 1
ATOM 533 O O . SER A 1 68 ? -4.462 6.479 -14.557 1.00 98.44 68 SER A O 1
ATOM 535 N N . TRP A 1 69 ? -2.228 6.397 -14.399 1.00 98.38 69 TRP A N 1
ATOM 536 C CA . TRP A 1 69 ? -2.170 5.099 -13.701 1.00 98.38 69 TRP A CA 1
ATOM 537 C C . TRP A 1 69 ? -2.334 5.207 -12.180 1.00 98.38 69 TRP A C 1
ATOM 539 O O . TRP A 1 69 ? -2.386 4.178 -11.499 1.00 98.38 69 TRP A O 1
ATOM 549 N N . LEU A 1 70 ? -2.373 6.431 -11.635 1.00 97.88 70 LEU A N 1
ATOM 550 C CA . LEU A 1 70 ? -2.165 6.713 -10.215 1.00 97.88 70 LEU A CA 1
ATOM 551 C C . LEU A 1 70 ? -0.925 5.953 -9.704 1.00 97.88 70 LEU A C 1
ATOM 553 O O . LEU A 1 70 ? -0.975 5.102 -8.814 1.00 97.88 70 LEU A O 1
ATOM 557 N N . LEU A 1 71 ? 0.186 6.231 -10.386 1.00 98.31 71 LEU A N 1
ATOM 558 C CA . LEU A 1 71 ? 1.489 5.612 -10.244 1.00 98.31 71 LEU A CA 1
ATOM 559 C C . LEU A 1 71 ? 2.148 6.018 -8.927 1.00 98.31 71 LEU A C 1
ATOM 561 O O . LEU A 1 71 ? 2.246 7.194 -8.552 1.00 98.31 71 LEU A O 1
ATOM 565 N N . SER A 1 72 ? 2.703 5.022 -8.259 1.00 98.75 72 SER A N 1
ATOM 566 C CA . SER A 1 72 ? 3.519 5.196 -7.074 1.00 98.75 72 SER A CA 1
ATOM 567 C C . SER A 1 72 ? 4.773 4.350 -7.145 1.00 98.75 72 SER A C 1
ATOM 569 O O . SER A 1 72 ? 4.793 3.272 -7.734 1.00 98.75 72 SER A O 1
ATOM 571 N N . TRP A 1 73 ? 5.832 4.824 -6.502 1.00 98.81 73 TRP A N 1
ATOM 572 C CA . TRP A 1 73 ? 7.071 4.070 -6.387 1.00 98.81 73 TRP A CA 1
ATOM 573 C C . TRP A 1 73 ? 7.689 4.216 -5.008 1.00 98.81 73 TRP A C 1
ATOM 575 O O . TRP A 1 73 ? 7.465 5.192 -4.297 1.00 98.81 73 TRP A O 1
ATOM 585 N N . THR A 1 74 ? 8.504 3.247 -4.619 1.00 98.75 74 THR A N 1
ATOM 586 C CA . THR A 1 74 ? 9.302 3.324 -3.401 1.00 98.75 74 THR A CA 1
ATOM 587 C C . THR A 1 74 ? 10.693 2.773 -3.635 1.00 98.75 74 THR A C 1
ATOM 589 O O . THR A 1 74 ? 10.908 1.862 -4.437 1.00 98.75 74 THR A O 1
ATOM 592 N N . ILE A 1 75 ? 11.642 3.333 -2.895 1.00 98.69 75 ILE A N 1
ATOM 593 C CA . ILE A 1 75 ? 13.002 2.833 -2.802 1.00 98.69 75 ILE A CA 1
ATOM 594 C C . ILE A 1 75 ? 13.261 2.610 -1.319 1.00 98.69 75 ILE A C 1
ATOM 596 O O . ILE A 1 75 ? 13.341 3.546 -0.516 1.00 98.69 75 ILE A O 1
ATOM 600 N N . ASN A 1 76 ? 13.350 1.337 -0.953 1.00 98.38 76 ASN A N 1
ATOM 601 C CA . ASN A 1 76 ? 13.728 0.925 0.388 1.00 98.38 76 ASN A CA 1
ATOM 602 C C . ASN A 1 76 ? 15.243 1.055 0.585 1.00 98.38 76 ASN A C 1
ATOM 604 O O . ASN A 1 76 ? 15.979 1.443 -0.325 1.00 98.38 76 ASN A O 1
ATOM 608 N N . ARG A 1 77 ? 15.709 0.739 1.797 1.00 98.19 77 ARG A N 1
ATOM 609 C CA . ARG A 1 77 ? 17.142 0.687 2.112 1.00 98.19 77 ARG A CA 1
ATOM 610 C C . ARG A 1 77 ? 17.832 -0.273 1.137 1.00 98.19 77 ARG A C 1
ATOM 612 O O . ARG A 1 77 ? 17.375 -1.401 0.986 1.00 98.19 77 ARG A O 1
ATOM 619 N N . GLN A 1 78 ? 18.905 0.175 0.490 1.00 97.62 78 GLN A N 1
ATOM 620 C CA . GLN A 1 78 ? 19.671 -0.654 -0.442 1.00 97.62 78 GLN A CA 1
ATOM 621 C C . GLN A 1 78 ? 20.930 -1.221 0.240 1.00 97.62 78 GLN A C 1
ATOM 623 O O . GLN A 1 78 ? 21.549 -0.512 1.035 1.00 97.62 78 GLN A O 1
ATOM 628 N N . PRO A 1 79 ? 21.348 -2.457 -0.076 1.00 96.94 79 PRO A N 1
ATOM 629 C CA . PRO A 1 79 ? 20.665 -3.390 -0.967 1.00 96.94 79 PRO A CA 1
ATOM 630 C C . PRO A 1 79 ? 19.425 -4.013 -0.306 1.00 96.94 79 PRO A C 1
ATOM 632 O O . PRO A 1 79 ? 19.432 -4.317 0.887 1.00 96.94 79 PRO A O 1
ATOM 635 N N . GLN A 1 80 ? 18.372 -4.237 -1.094 1.00 96.94 80 GLN A N 1
ATOM 636 C CA . GLN A 1 80 ? 17.162 -4.928 -0.633 1.00 96.94 80 GLN A CA 1
ATOM 637 C C . GLN A 1 80 ? 17.374 -6.450 -0.601 1.00 96.94 80 GLN A C 1
ATOM 639 O O . GLN A 1 80 ? 16.834 -7.139 0.266 1.00 96.94 80 GLN A O 1
ATOM 644 N N . PHE A 1 81 ? 18.186 -6.980 -1.522 1.00 97.56 81 PHE A N 1
ATOM 645 C CA . PHE A 1 81 ? 18.561 -8.394 -1.565 1.00 97.56 81 PHE A CA 1
ATOM 646 C C . PHE A 1 81 ? 20.028 -8.582 -1.185 1.00 97.56 81 PHE A C 1
ATOM 648 O O . PHE A 1 81 ? 20.894 -7.845 -1.642 1.00 97.56 81 PHE A O 1
ATOM 655 N N . ARG A 1 82 ? 20.344 -9.623 -0.403 1.00 96.19 82 ARG A N 1
ATOM 656 C CA . ARG A 1 82 ? 21.724 -9.885 0.059 1.00 96.19 82 ARG A CA 1
ATOM 657 C C . ARG A 1 82 ? 22.738 -10.074 -1.079 1.00 96.19 82 ARG A C 1
ATOM 659 O O . ARG A 1 82 ? 23.911 -9.793 -0.881 1.00 96.19 82 ARG A O 1
ATOM 666 N N . GLN A 1 83 ? 22.286 -10.572 -2.229 1.00 96.81 83 GLN A N 1
ATOM 667 C CA . GLN A 1 83 ? 23.112 -10.842 -3.413 1.00 96.81 83 GLN A CA 1
ATOM 668 C C . GLN A 1 83 ? 23.035 -9.731 -4.475 1.00 96.81 83 GLN A C 1
ATOM 670 O O . GLN A 1 83 ? 23.639 -9.859 -5.534 1.00 96.81 83 GLN A O 1
ATOM 675 N N . GLN A 1 84 ? 22.286 -8.654 -4.217 1.00 95.81 84 GLN A N 1
ATOM 676 C CA . GLN A 1 84 ? 22.206 -7.501 -5.112 1.00 95.81 84 GLN A CA 1
ATOM 677 C C . GLN A 1 84 ? 23.573 -6.817 -5.218 1.00 95.81 84 GLN A C 1
ATOM 679 O O . GLN A 1 84 ? 24.266 -6.643 -4.210 1.00 95.81 84 GLN A O 1
ATOM 684 N N . SER A 1 85 ? 23.941 -6.383 -6.424 1.00 96.06 85 SER A N 1
ATOM 685 C CA . SER A 1 85 ? 25.167 -5.608 -6.608 1.00 96.06 85 SER A CA 1
ATOM 686 C C . SER A 1 85 ? 25.063 -4.236 -5.929 1.00 96.06 85 SER A C 1
ATOM 688 O O . SER A 1 85 ? 24.000 -3.617 -5.898 1.00 96.06 85 SER A O 1
ATOM 690 N N . LYS A 1 86 ? 26.172 -3.740 -5.368 1.00 94.00 86 LYS A N 1
ATOM 691 C CA . LYS A 1 86 ? 26.187 -2.509 -4.549 1.00 94.00 86 LYS A CA 1
ATOM 692 C C . LYS A 1 86 ? 25.938 -1.224 -5.346 1.00 94.00 86 LYS A C 1
ATOM 694 O O . LYS A 1 86 ? 25.610 -0.204 -4.751 1.00 94.00 86 LYS A O 1
ATOM 699 N N . ASP A 1 87 ? 26.120 -1.276 -6.657 1.00 93.56 87 ASP A N 1
ATOM 700 C CA . ASP A 1 87 ? 25.898 -0.190 -7.613 1.00 93.56 87 ASP A CA 1
ATOM 701 C C . ASP A 1 87 ? 24.479 -0.186 -8.209 1.00 93.56 87 ASP A C 1
ATOM 703 O O . ASP A 1 87 ? 24.108 0.760 -8.904 1.00 93.56 87 ASP A O 1
ATOM 707 N N . GLN A 1 88 ? 23.659 -1.195 -7.898 1.00 97.31 88 GLN A N 1
ATOM 708 C CA . GLN A 1 88 ? 22.270 -1.279 -8.341 1.00 97.31 88 GLN A CA 1
ATOM 709 C C . GLN A 1 88 ? 21.324 -0.665 -7.312 1.00 97.31 88 GLN A C 1
ATOM 711 O O . GLN A 1 88 ? 21.424 -0.932 -6.112 1.00 97.31 88 GLN A O 1
ATOM 716 N N . CYS A 1 89 ? 20.361 0.118 -7.789 1.00 98.19 89 CYS A N 1
ATOM 717 C CA . CYS A 1 89 ? 19.244 0.624 -7.006 1.00 98.19 89 CYS A CA 1
ATOM 718 C C . CYS A 1 89 ? 17.958 -0.046 -7.493 1.00 98.19 89 CYS A C 1
ATOM 720 O O . CYS A 1 89 ? 17.661 -0.031 -8.690 1.00 98.19 89 CYS A O 1
ATOM 722 N N . LEU A 1 90 ? 17.201 -0.642 -6.570 1.00 98.56 90 LEU A N 1
ATOM 723 C CA . LEU A 1 90 ? 15.930 -1.285 -6.884 1.00 98.56 90 LEU A CA 1
ATOM 724 C C . LEU A 1 90 ? 14.775 -0.376 -6.498 1.00 98.56 90 LEU A C 1
ATOM 726 O O . LEU A 1 90 ? 14.618 0.001 -5.332 1.00 98.56 90 LEU A O 1
ATOM 730 N N . VAL A 1 91 ? 13.946 -0.087 -7.489 1.00 98.75 91 VAL A N 1
ATOM 731 C CA . VAL A 1 91 ? 12.729 0.699 -7.361 1.00 98.75 91 VAL A CA 1
ATOM 732 C C . VAL A 1 91 ? 11.547 -0.238 -7.538 1.00 98.75 91 VAL A C 1
ATOM 734 O O . VAL A 1 91 ? 11.438 -0.924 -8.552 1.00 98.75 91 VAL A O 1
ATOM 737 N N . TRP A 1 92 ? 10.654 -0.266 -6.556 1.00 98.88 92 TRP A N 1
ATOM 738 C CA . TRP A 1 92 ? 9.361 -0.920 -6.719 1.00 98.88 92 TRP A CA 1
ATOM 739 C C . TRP A 1 92 ? 8.347 0.123 -7.172 1.00 98.88 92 TRP A C 1
ATOM 741 O O . TRP A 1 92 ? 8.176 1.137 -6.497 1.00 98.88 92 TRP A O 1
ATOM 751 N N . VAL A 1 93 ? 7.716 -0.118 -8.316 1.00 98.69 93 VAL A N 1
ATOM 752 C CA . VAL A 1 93 ? 6.742 0.763 -8.968 1.00 98.69 93 VAL A CA 1
ATOM 753 C C . VAL A 1 93 ? 5.411 0.022 -9.054 1.00 98.69 93 VAL A C 1
ATOM 755 O O . VAL A 1 93 ? 5.397 -1.175 -9.333 1.00 98.69 93 VAL A O 1
ATOM 758 N N . TYR A 1 94 ? 4.290 0.701 -8.836 1.00 98.44 94 TYR A N 1
ATOM 759 C CA . TYR A 1 94 ? 2.958 0.136 -9.045 1.00 98.44 94 TYR A CA 1
ATOM 760 C C . TYR A 1 94 ? 1.967 1.198 -9.517 1.00 98.44 94 TYR A C 1
ATOM 762 O O . TYR A 1 94 ? 2.110 2.373 -9.178 1.00 98.44 94 TYR A O 1
ATOM 770 N N . GLY A 1 95 ? 0.964 0.774 -10.282 1.00 97.81 95 GLY A N 1
ATOM 771 C CA . GLY A 1 95 ? -0.176 1.603 -10.673 1.00 97.81 95 GLY A CA 1
ATOM 772 C C . GLY A 1 95 ? -1.458 1.057 -10.060 1.00 97.81 95 GLY A C 1
ATOM 773 O O . GLY A 1 95 ? -1.698 -0.152 -10.114 1.00 97.81 95 GLY A O 1
ATOM 774 N N . LEU A 1 96 ? -2.274 1.937 -9.474 1.00 96.44 96 LEU A N 1
ATOM 775 C CA . LEU A 1 96 ? -3.597 1.567 -8.953 1.00 96.44 96 LEU A CA 1
ATOM 776 C C . LEU A 1 96 ? -4.607 1.318 -10.074 1.00 96.44 96 LEU A C 1
ATOM 778 O O . LEU A 1 96 ? -5.503 0.497 -9.903 1.00 96.44 96 LEU A O 1
ATOM 782 N N . PHE A 1 97 ? -4.456 1.994 -11.215 1.00 96.62 97 PHE A N 1
ATOM 783 C CA . PHE A 1 97 ? -5.320 1.815 -12.378 1.00 96.62 97 PHE A CA 1
ATOM 784 C C . PHE A 1 97 ? -4.564 1.091 -13.491 1.00 96.62 97 PHE A C 1
ATOM 786 O O . PHE A 1 97 ? -3.826 1.697 -14.266 1.00 96.62 97 PHE A O 1
ATOM 793 N N . SER A 1 98 ? -4.742 -0.229 -13.567 1.00 95.69 98 SER A N 1
ATOM 794 C CA . SER A 1 98 ? -4.068 -1.073 -14.560 1.00 95.69 98 SER A CA 1
ATOM 795 C C . SER A 1 98 ? -4.662 -0.940 -15.972 1.00 95.69 98 SER A C 1
ATOM 797 O O . SER A 1 98 ? -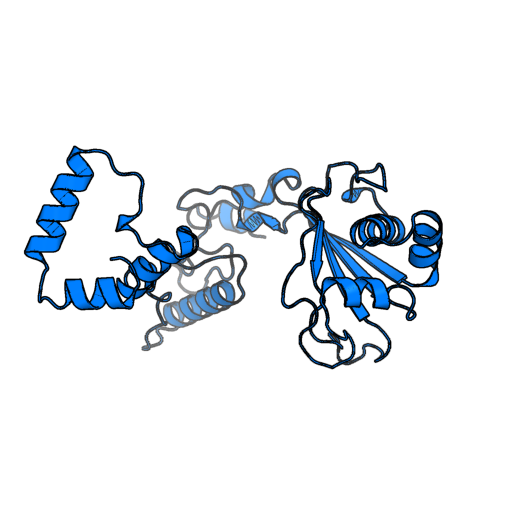3.995 -1.282 -16.950 1.00 95.69 98 SER A O 1
ATOM 799 N N . ASP A 1 99 ? -5.895 -0.433 -16.081 1.00 96.69 99 ASP A N 1
ATOM 800 C CA . ASP A 1 99 ? -6.723 -0.368 -17.290 1.00 96.69 99 ASP A CA 1
ATOM 801 C C . ASP A 1 99 ? -6.660 0.973 -18.039 1.00 96.69 99 ASP A C 1
ATOM 803 O O . ASP A 1 99 ? -7.188 1.076 -19.147 1.00 96.69 99 ASP A O 1
ATOM 807 N N . LYS A 1 100 ? -6.051 2.007 -17.451 1.00 97.50 100 LYS A N 1
ATOM 808 C CA . LYS A 1 100 ? -6.000 3.354 -18.039 1.00 97.50 100 LYS A CA 1
ATOM 809 C C . LYS A 1 100 ? -4.779 3.542 -18.930 1.00 97.50 100 LYS A C 1
ATOM 811 O O . LYS A 1 100 ? -3.705 3.082 -18.557 1.00 97.50 100 LYS A O 1
ATOM 816 N N . PRO A 1 101 ? -4.894 4.238 -20.075 1.00 98.50 101 PRO A N 1
ATOM 817 C CA . PRO A 1 101 ? -3.717 4.663 -20.822 1.00 98.50 101 PRO A CA 1
ATOM 818 C C . PRO A 1 101 ? -2.837 5.578 -19.960 1.00 98.50 101 PRO A C 1
ATOM 820 O O . PRO A 1 101 ? -3.365 6.368 -19.182 1.00 98.50 101 PRO A O 1
ATOM 823 N N . GLY A 1 102 ? -1.518 5.453 -20.087 1.00 98.62 102 GLY A N 1
ATOM 824 C CA . GLY A 1 102 ? -0.556 6.323 -19.410 1.00 98.62 102 GLY A CA 1
ATOM 825 C C . GLY A 1 102 ? -0.431 7.703 -20.057 1.00 98.62 102 GLY A C 1
ATOM 826 O O . GLY A 1 102 ? -0.975 7.984 -21.135 1.00 98.62 102 GLY A O 1
ATOM 827 N N . ASP A 1 103 ? 0.318 8.573 -19.390 1.00 98.81 103 ASP A N 1
ATOM 828 C CA . ASP A 1 103 ? 0.525 9.964 -19.778 1.00 98.81 103 ASP A CA 1
ATOM 829 C C . ASP A 1 103 ? 1.627 10.101 -20.828 1.00 98.81 103 ASP A C 1
ATOM 831 O O . ASP A 1 103 ? 1.486 10.906 -21.748 1.00 98.81 103 ASP A O 1
ATOM 835 N N . TYR A 1 104 ? 2.667 9.271 -20.777 1.00 98.69 104 TYR A N 1
ATOM 836 C CA . TYR A 1 104 ? 3.694 9.174 -21.817 1.00 98.69 104 TYR A CA 1
ATOM 837 C C . TYR A 1 104 ? 3.442 7.959 -22.718 1.00 98.69 104 TYR A C 1
ATOM 839 O O . TYR A 1 104 ? 3.314 8.090 -23.939 1.00 98.69 104 TYR A O 1
ATOM 847 N N . ILE A 1 105 ? 3.256 6.780 -22.124 1.00 98.62 105 ILE A N 1
ATOM 848 C CA . ILE A 1 105 ? 2.867 5.555 -22.822 1.00 98.62 105 ILE A CA 1
ATOM 849 C C . ILE A 1 105 ? 1.349 5.496 -22.968 1.00 98.62 105 ILE A C 1
ATOM 851 O O . ILE A 1 105 ? 0.618 5.256 -22.015 1.00 98.62 105 ILE A O 1
ATOM 855 N N . LYS A 1 106 ? 0.850 5.607 -24.200 1.00 98.50 106 LYS A N 1
ATOM 856 C CA . LYS A 1 106 ? -0.594 5.652 -24.508 1.00 98.50 106 LYS A CA 1
ATOM 857 C C . LYS A 1 106 ? -1.299 4.285 -24.474 1.00 98.50 106 LYS A C 1
ATOM 859 O O . LYS A 1 106 ? -2.208 4.038 -25.263 1.00 98.50 106 LYS A O 1
ATOM 864 N N . LYS A 1 107 ? -0.877 3.390 -23.577 1.00 98.56 107 LYS A N 1
ATOM 865 C CA . LYS A 1 107 ? -1.438 2.044 -23.378 1.00 98.56 107 LYS A CA 1
ATOM 866 C C . LYS A 1 107 ? -1.827 1.812 -21.918 1.00 98.56 107 LYS A C 1
ATOM 868 O O . LYS A 1 107 ? -1.199 2.405 -21.041 1.00 98.56 107 LYS A O 1
ATOM 873 N N . PRO A 1 108 ? -2.814 0.940 -21.645 1.00 98.25 108 PRO A N 1
ATOM 874 C CA . PRO A 1 108 ? -3.034 0.399 -20.310 1.00 98.25 108 PRO A CA 1
ATOM 875 C C . PRO A 1 108 ? -1.751 -0.173 -19.707 1.00 98.25 108 PRO A C 1
ATOM 877 O O . PRO A 1 108 ? -0.991 -0.847 -20.407 1.00 98.25 108 PRO A O 1
ATOM 880 N N . MET A 1 109 ? -1.514 0.055 -18.411 1.00 98.00 109 MET A N 1
ATOM 881 C CA . MET A 1 109 ? -0.314 -0.453 -17.729 1.00 98.00 109 MET A CA 1
ATOM 882 C C . MET A 1 109 ? -0.179 -1.974 -17.889 1.00 98.00 109 MET A C 1
ATOM 884 O O . MET A 1 109 ? 0.917 -2.471 -18.141 1.00 98.00 109 MET A O 1
ATOM 888 N N . ARG A 1 110 ? -1.298 -2.710 -17.825 1.00 96.50 110 ARG A N 1
ATOM 889 C CA . ARG A 1 110 ? -1.333 -4.174 -18.002 1.00 96.50 110 ARG A CA 1
ATOM 890 C C . ARG A 1 110 ? -0.912 -4.674 -19.383 1.00 96.50 110 ARG A C 1
ATOM 892 O O . ARG A 1 110 ? -0.499 -5.824 -19.499 1.00 96.50 110 ARG A O 1
ATOM 899 N N . ASP A 1 111 ? -0.956 -3.806 -20.389 1.00 97.88 111 ASP A N 1
ATOM 900 C CA . ASP A 1 111 ? -0.545 -4.102 -21.765 1.00 97.88 111 ASP A CA 1
ATOM 901 C C . ASP A 1 111 ? 0.885 -3.604 -22.058 1.00 97.88 111 ASP A C 1
ATOM 903 O O . ASP A 1 111 ? 1.354 -3.619 -23.205 1.00 97.88 111 ASP A O 1
ATOM 907 N N . CYS A 1 112 ? 1.586 -3.109 -21.034 1.00 98.50 112 CYS A N 1
ATOM 908 C CA . CYS A 1 112 ? 2.941 -2.592 -21.146 1.00 98.50 112 CYS A CA 1
ATOM 909 C C . CYS A 1 112 ? 3.992 -3.660 -20.833 1.00 98.50 112 CYS A C 1
ATOM 911 O O . CYS A 1 112 ? 3.894 -4.450 -19.893 1.00 98.50 112 CYS A O 1
ATOM 913 N N . THR A 1 113 ? 5.071 -3.626 -21.605 1.00 98.62 113 THR A N 1
ATOM 914 C CA . THR A 1 113 ? 6.324 -4.303 -21.273 1.00 98.62 113 THR A CA 1
ATOM 915 C C . THR A 1 113 ? 7.009 -3.615 -20.089 1.00 98.62 113 THR A C 1
ATOM 917 O O . THR A 1 113 ? 6.709 -2.470 -19.747 1.00 98.62 113 THR A O 1
ATOM 920 N N . GLY A 1 114 ? 8.011 -4.273 -19.497 1.00 98.62 114 GLY A N 1
ATOM 921 C CA . GLY A 1 114 ? 8.850 -3.642 -18.475 1.00 98.62 114 GLY A CA 1
ATOM 922 C C . GLY A 1 114 ? 9.524 -2.354 -18.963 1.00 98.62 114 GLY A C 1
ATOM 923 O O . GLY A 1 114 ? 9.576 -1.379 -18.218 1.00 98.62 114 GLY A O 1
ATOM 924 N N . LYS A 1 115 ? 9.971 -2.318 -20.230 1.00 98.69 115 LYS A N 1
ATOM 925 C CA . LYS A 1 115 ? 10.537 -1.112 -20.857 1.00 98.69 115 LYS A CA 1
ATOM 926 C C . LYS A 1 115 ? 9.544 0.047 -20.793 1.00 98.69 115 LYS A C 1
ATOM 928 O O . LYS A 1 115 ? 9.885 1.118 -20.316 1.00 98.69 115 LYS A O 1
ATOM 933 N N . GLU A 1 116 ? 8.316 -0.180 -21.240 1.00 98.88 116 GLU A N 1
ATOM 934 C CA . GLU A 1 116 ? 7.284 0.858 -21.318 1.00 98.88 116 GLU A CA 1
ATOM 935 C C . GLU A 1 116 ? 6.850 1.346 -19.929 1.00 98.88 116 GLU A C 1
ATOM 937 O O . GLU A 1 116 ? 6.718 2.547 -19.721 1.00 98.88 116 GLU A O 1
ATOM 942 N N . ILE A 1 117 ? 6.730 0.452 -18.941 1.00 98.81 117 ILE A N 1
ATOM 943 C CA . ILE A 1 117 ? 6.458 0.861 -17.550 1.00 98.81 117 ILE A CA 1
ATOM 944 C C . ILE A 1 117 ? 7.598 1.726 -17.002 1.00 98.81 117 ILE A C 1
ATOM 946 O O . ILE A 1 117 ? 7.352 2.722 -16.323 1.00 98.81 117 ILE A O 1
ATOM 950 N N . CYS A 1 118 ? 8.848 1.370 -17.311 1.00 98.88 118 CYS A N 1
ATOM 951 C CA . CYS A 1 118 ? 10.002 2.186 -16.951 1.00 98.88 118 CYS A CA 1
ATOM 952 C C . CYS A 1 118 ? 9.937 3.560 -17.626 1.00 98.88 118 CYS A C 1
ATOM 954 O O . CYS A 1 118 ? 10.131 4.560 -16.949 1.00 98.88 118 CYS A O 1
ATOM 956 N N . MET A 1 119 ? 9.600 3.624 -18.917 1.00 98.88 119 MET A N 1
ATOM 957 C CA . MET A 1 119 ? 9.464 4.882 -19.659 1.00 98.88 119 MET A CA 1
ATOM 958 C C . MET A 1 119 ? 8.423 5.819 -19.030 1.00 98.88 119 MET A C 1
ATOM 960 O O . MET A 1 119 ? 8.724 6.987 -18.800 1.00 98.88 119 MET A O 1
ATOM 964 N N . GLU A 1 120 ? 7.236 5.305 -18.692 1.00 98.88 120 GLU A N 1
ATOM 965 C CA . GLU A 1 120 ? 6.195 6.078 -17.998 1.00 98.88 120 GLU A CA 1
ATOM 966 C C . GLU A 1 120 ? 6.687 6.594 -16.638 1.00 98.88 120 GLU A C 1
ATOM 968 O O . GLU A 1 120 ? 6.506 7.759 -16.292 1.00 98.88 120 GLU A O 1
ATOM 973 N N . TRP A 1 121 ? 7.362 5.750 -15.856 1.00 98.81 121 TRP A N 1
ATOM 974 C CA . TRP A 1 121 ? 7.918 6.176 -14.573 1.00 98.81 121 TRP A CA 1
ATOM 975 C C . TRP A 1 121 ? 9.022 7.235 -14.730 1.00 98.81 121 TRP A C 1
ATOM 977 O O . TRP A 1 121 ? 9.033 8.210 -13.980 1.00 98.81 121 TRP A O 1
ATOM 987 N N . LEU A 1 122 ? 9.922 7.081 -15.709 1.00 98.88 122 LEU A N 1
ATOM 988 C CA . LEU A 1 122 ? 10.979 8.053 -16.007 1.00 98.88 122 LEU A CA 1
ATOM 989 C C . LEU A 1 122 ? 10.395 9.421 -16.395 1.00 98.88 122 LEU A C 1
ATOM 991 O O . LEU A 1 122 ? 10.916 10.449 -15.956 1.00 98.88 122 LEU A O 1
ATOM 995 N N . TYR A 1 123 ? 9.288 9.434 -17.144 1.00 98.88 123 TYR A N 1
ATOM 996 C CA . TYR A 1 123 ? 8.530 10.650 -17.446 1.00 98.88 123 TYR A CA 1
ATOM 997 C C . TYR A 1 123 ? 8.064 11.357 -16.163 1.00 98.88 123 TYR A C 1
ATOM 999 O O . TYR A 1 123 ? 8.391 12.524 -15.944 1.00 98.88 123 TYR A O 1
ATOM 1007 N N . HIS A 1 124 ? 7.400 10.633 -15.256 1.00 98.69 124 HIS A N 1
ATOM 1008 C CA . HIS A 1 124 ? 6.859 11.199 -14.007 1.00 98.69 124 HIS A CA 1
ATOM 1009 C C . HIS A 1 124 ? 7.921 11.644 -12.990 1.00 98.69 124 HIS A C 1
ATOM 1011 O O . HIS A 1 124 ? 7.626 12.455 -12.112 1.00 98.69 124 HIS A O 1
ATOM 1017 N N . ILE A 1 125 ? 9.164 11.162 -13.090 1.00 98.50 125 ILE A N 1
ATOM 1018 C CA . ILE A 1 125 ? 10.284 11.665 -12.269 1.00 98.50 125 ILE A CA 1
ATOM 1019 C C . ILE A 1 125 ? 11.077 12.796 -12.949 1.00 98.50 125 ILE A C 1
ATOM 1021 O O . ILE A 1 125 ? 12.072 13.264 -12.386 1.00 98.50 125 ILE A O 1
ATOM 1025 N N . GLY A 1 126 ? 10.641 13.249 -14.130 1.00 98.44 126 GLY A N 1
ATOM 1026 C CA . GLY A 1 126 ? 11.168 14.427 -14.819 1.00 98.44 126 GLY A CA 1
ATOM 1027 C C . GLY A 1 126 ? 12.390 14.181 -15.705 1.00 98.44 126 GLY A C 1
ATOM 1028 O O . GLY A 1 126 ? 13.175 15.109 -15.909 1.00 98.44 126 GLY A O 1
ATOM 1029 N N . VAL A 1 127 ? 12.589 12.960 -16.214 1.00 98.75 127 VAL A N 1
ATOM 1030 C CA . VAL A 1 127 ? 13.620 12.698 -17.235 1.00 98.75 127 VAL A CA 1
ATOM 1031 C C . VAL A 1 127 ? 13.227 13.384 -18.554 1.00 98.75 127 VAL A C 1
ATOM 1033 O O . VAL A 1 127 ? 12.072 13.259 -18.960 1.00 98.75 127 VAL A O 1
ATOM 1036 N N . PRO A 1 128 ? 14.147 14.084 -19.252 1.00 98.69 128 PRO A N 1
ATOM 1037 C CA . PRO A 1 128 ? 13.870 14.670 -20.562 1.00 98.69 128 PRO A CA 1
ATOM 1038 C C . PRO A 1 128 ? 13.351 13.627 -21.556 1.00 98.69 128 PRO A C 1
ATOM 1040 O O . PRO A 1 128 ? 13.952 12.565 -21.711 1.00 98.69 128 PRO A O 1
ATOM 1043 N N . GLU A 1 129 ? 12.257 13.932 -22.259 1.00 98.50 129 GLU A N 1
ATOM 1044 C CA . GLU A 1 129 ? 11.551 12.965 -23.116 1.00 98.50 129 GLU A CA 1
ATOM 1045 C C . GLU A 1 129 ? 12.443 12.318 -24.186 1.00 98.50 129 GLU A C 1
ATOM 1047 O O . GLU A 1 129 ? 12.274 11.142 -24.508 1.00 98.50 129 GLU A O 1
ATOM 1052 N N . ASN A 1 130 ? 13.434 13.054 -24.695 1.00 98.38 130 ASN A N 1
ATOM 1053 C CA . ASN A 1 130 ? 14.408 12.570 -25.675 1.00 98.38 130 ASN A CA 1
ATOM 1054 C C . ASN A 1 130 ? 15.443 11.580 -25.101 1.00 98.38 130 ASN A C 1
ATOM 1056 O O . ASN A 1 130 ? 16.191 10.980 -25.869 1.00 98.38 130 ASN A O 1
ATOM 1060 N N . GLU A 1 131 ? 15.507 11.407 -23.778 1.00 98.56 131 GLU A N 1
ATOM 1061 C CA . GLU A 1 131 ? 16.395 10.460 -23.090 1.00 98.56 131 GLU A CA 1
ATOM 1062 C C . GLU A 1 131 ? 15.651 9.254 -22.496 1.00 98.56 131 GLU A C 1
ATOM 1064 O O . GLU A 1 131 ? 16.283 8.237 -22.201 1.00 98.56 131 GLU A O 1
ATOM 1069 N N . ILE A 1 132 ? 14.324 9.343 -22.337 1.00 98.81 132 ILE A N 1
ATOM 1070 C CA . ILE A 1 132 ? 13.503 8.339 -21.641 1.00 98.81 132 ILE A CA 1
ATOM 1071 C C . ILE A 1 132 ? 13.670 6.943 -22.245 1.00 98.81 132 ILE A C 1
ATOM 1073 O O . ILE A 1 132 ? 13.972 5.995 -21.519 1.00 98.81 132 ILE A O 1
ATOM 1077 N N . GLU A 1 133 ? 13.482 6.796 -23.559 1.00 98.69 133 GLU A N 1
ATOM 1078 C CA . GLU A 1 133 ? 13.561 5.475 -24.191 1.00 98.69 133 GLU A CA 1
ATOM 1079 C C . GLU A 1 133 ? 14.974 4.885 -24.092 1.00 98.69 133 GLU A C 1
ATOM 1081 O O . GLU A 1 133 ? 15.134 3.711 -23.758 1.00 98.69 133 GLU A O 1
ATOM 1086 N N . ASP A 1 134 ? 16.005 5.701 -24.315 1.00 98.69 134 ASP A N 1
ATOM 1087 C CA . ASP A 1 134 ? 17.397 5.258 -24.230 1.00 98.69 134 ASP A CA 1
ATOM 1088 C C . ASP A 1 134 ? 17.759 4.789 -22.810 1.00 98.69 134 ASP A C 1
ATOM 1090 O O . ASP A 1 134 ? 18.342 3.713 -22.649 1.00 98.69 134 ASP A O 1
ATOM 1094 N N . MET A 1 135 ? 17.355 5.533 -21.772 1.00 98.69 135 MET A N 1
ATOM 1095 C CA . MET A 1 135 ? 17.563 5.131 -20.376 1.00 98.69 135 MET A CA 1
ATOM 1096 C C . MET A 1 135 ? 16.761 3.881 -20.004 1.00 98.69 135 MET A C 1
ATOM 1098 O O . MET A 1 135 ? 17.301 2.986 -19.354 1.00 98.69 135 MET A O 1
ATOM 1102 N N . ALA A 1 136 ? 15.502 3.777 -20.429 1.00 98.69 136 ALA A N 1
ATOM 1103 C CA . ALA A 1 136 ? 14.673 2.607 -20.144 1.00 98.69 136 ALA A CA 1
ATOM 1104 C C . ALA A 1 136 ? 15.233 1.318 -20.770 1.00 98.69 136 ALA A C 1
ATOM 1106 O O . ALA A 1 136 ? 15.039 0.239 -20.213 1.00 98.69 136 ALA A O 1
ATOM 1107 N N 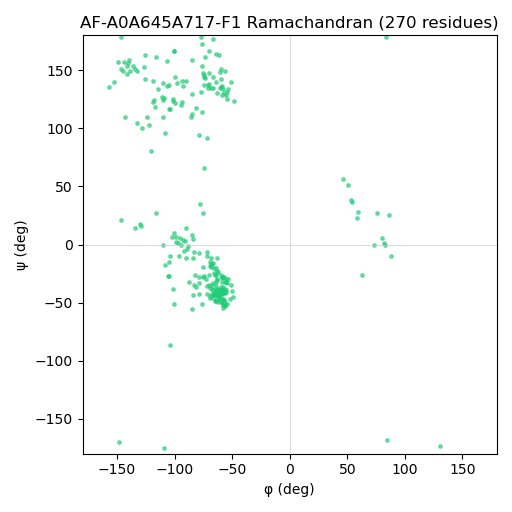. VAL A 1 137 ? 15.924 1.421 -21.912 1.00 98.38 137 VAL A N 1
ATOM 1108 C CA . VAL A 1 137 ? 16.539 0.280 -22.613 1.00 98.38 137 VAL A CA 1
ATOM 1109 C C . VAL A 1 137 ? 17.919 -0.070 -22.061 1.00 98.38 137 VAL A C 1
ATOM 1111 O O . VAL A 1 137 ? 18.239 -1.250 -21.931 1.00 98.38 137 VAL A O 1
ATOM 1114 N N . LYS A 1 138 ? 18.767 0.931 -21.800 1.00 98.44 138 LYS A N 1
ATOM 1115 C CA . LYS A 1 138 ? 20.199 0.711 -21.522 1.00 98.44 138 LYS A CA 1
ATOM 1116 C C . LYS A 1 138 ? 20.577 0.855 -20.054 1.00 98.44 138 LYS A C 1
ATOM 1118 O O . LYS A 1 138 ? 21.550 0.246 -19.622 1.00 98.44 138 LYS A O 1
ATOM 1123 N N . SER A 1 139 ? 19.822 1.645 -19.300 1.00 98.50 139 SER A N 1
ATOM 1124 C CA . SER A 1 139 ? 20.155 2.044 -17.927 1.00 98.50 139 SER A CA 1
ATOM 1125 C C . SER A 1 139 ? 19.238 1.407 -16.882 1.00 98.50 139 SER A C 1
ATOM 1127 O O . SER A 1 139 ? 19.427 1.627 -15.683 1.00 98.50 139 SER A O 1
ATOM 1129 N N . ALA A 1 140 ? 18.266 0.597 -17.305 1.00 98.50 140 ALA A N 1
ATOM 1130 C CA . ALA A 1 140 ? 17.340 -0.100 -16.428 1.00 98.50 140 ALA A CA 1
ATOM 1131 C C . ALA A 1 140 ? 17.024 -1.517 -16.925 1.00 98.50 140 ALA A C 1
ATOM 1133 O O . ALA A 1 140 ? 16.921 -1.772 -18.120 1.00 98.50 140 ALA A O 1
ATOM 1134 N N . ASN A 1 141 ? 16.799 -2.431 -15.984 1.00 98.56 141 ASN A N 1
ATOM 1135 C CA . ASN A 1 141 ? 16.125 -3.701 -16.226 1.00 98.56 141 ASN A CA 1
ATOM 1136 C C . ASN A 1 141 ? 14.831 -3.728 -15.410 1.00 98.56 141 ASN A C 1
ATOM 1138 O O . ASN A 1 141 ? 14.878 -3.660 -14.181 1.00 98.56 141 ASN A O 1
ATOM 1142 N N . THR A 1 142 ? 13.688 -3.823 -16.086 1.00 98.81 142 THR A N 1
ATOM 1143 C CA . THR A 1 142 ? 12.374 -3.719 -15.445 1.00 98.81 142 THR A CA 1
ATOM 1144 C C . THR A 1 142 ? 11.576 -4.996 -15.629 1.00 98.81 142 THR A C 1
ATOM 1146 O O . THR A 1 142 ? 11.294 -5.401 -16.756 1.00 98.81 142 THR A O 1
ATOM 1149 N N . VAL A 1 143 ? 11.171 -5.604 -14.514 1.00 98.62 143 VAL A N 1
ATOM 1150 C CA . VAL A 1 143 ? 10.388 -6.844 -14.501 1.00 98.62 143 VAL A CA 1
ATOM 1151 C C . VAL A 1 143 ? 8.965 -6.545 -14.019 1.00 98.62 143 VAL A C 1
ATOM 1153 O O . VAL A 1 143 ? 8.793 -6.238 -12.835 1.00 98.62 143 VAL A O 1
ATOM 1156 N N . PRO A 1 144 ? 7.949 -6.608 -14.901 1.00 98.25 144 PRO A N 1
ATOM 1157 C CA . PRO A 1 144 ? 6.550 -6.441 -14.521 1.00 98.25 144 PRO A CA 1
ATOM 1158 C C . PRO A 1 144 ? 5.975 -7.684 -13.831 1.00 98.25 144 PRO A C 1
ATOM 1160 O O . PRO A 1 144 ? 6.398 -8.810 -14.085 1.00 98.25 144 PRO A O 1
ATOM 1163 N N . CYS A 1 145 ? 4.956 -7.481 -12.998 1.00 97.81 145 CYS A N 1
ATOM 1164 C CA . CYS A 1 145 ? 4.168 -8.530 -12.362 1.00 97.81 145 CYS A CA 1
ATOM 1165 C C . CYS A 1 145 ? 2.695 -8.101 -12.271 1.00 97.81 145 CYS A C 1
ATOM 1167 O O . CYS A 1 145 ? 2.339 -7.200 -11.500 1.00 97.81 145 CYS A O 1
ATOM 1169 N N . MET A 1 146 ? 1.845 -8.760 -13.062 1.00 95.38 146 MET A N 1
ATOM 1170 C CA . MET A 1 146 ? 0.390 -8.629 -12.984 1.00 95.38 146 MET A CA 1
ATOM 1171 C C . MET A 1 146 ? -0.148 -9.572 -11.909 1.00 95.38 146 MET A C 1
ATOM 1173 O O . MET A 1 146 ? 0.171 -10.762 -11.907 1.00 95.38 146 MET A O 1
ATOM 1177 N N . MET A 1 147 ? -0.975 -9.053 -11.002 1.00 94.75 147 MET A N 1
ATOM 1178 C CA . MET A 1 147 ? -1.509 -9.829 -9.884 1.00 94.75 147 MET A CA 1
ATOM 1179 C C . MET A 1 147 ? -3.036 -9.691 -9.833 1.00 94.75 147 MET A C 1
ATOM 1181 O O . MET A 1 147 ? -3.538 -8.691 -9.321 1.00 94.75 147 MET A O 1
ATOM 1185 N N . PRO A 1 148 ? -3.789 -10.689 -10.332 1.00 94.38 148 PRO A N 1
ATOM 1186 C CA . PRO A 1 148 ? -5.241 -10.590 -10.505 1.00 94.38 148 PRO A CA 1
ATOM 1187 C C . PRO A 1 148 ? -6.048 -10.490 -9.203 1.00 94.38 148 PRO A C 1
ATOM 1189 O O . PRO A 1 148 ? -7.214 -10.138 -9.259 1.00 94.38 148 PRO A O 1
ATOM 1192 N N . TYR A 1 149 ? -5.449 -10.821 -8.055 1.00 96.69 149 TYR A N 1
ATOM 1193 C CA . TYR A 1 149 ? -6.138 -10.902 -6.757 1.00 96.69 149 TYR A CA 1
ATOM 1194 C C . TYR A 1 149 ? -5.426 -10.122 -5.652 1.00 96.69 149 TYR A C 1
ATOM 1196 O O . TYR A 1 149 ? -5.640 -10.366 -4.466 1.00 96.69 149 TYR A O 1
ATOM 1204 N N . ILE A 1 150 ? -4.513 -9.227 -6.011 1.00 97.12 150 ILE A N 1
ATOM 1205 C CA . ILE A 1 150 ? -3.702 -8.508 -5.027 1.00 97.12 150 ILE A CA 1
ATOM 1206 C C . ILE A 1 150 ? -4.536 -7.611 -4.113 1.00 97.12 150 ILE A C 1
ATOM 1208 O O . ILE A 1 150 ? -4.203 -7.493 -2.941 1.00 97.12 150 ILE A O 1
ATOM 1212 N N . THR A 1 151 ? -5.644 -7.047 -4.601 1.00 96.19 151 THR A N 1
ATOM 1213 C CA . THR A 1 151 ? -6.583 -6.249 -3.800 1.00 96.19 151 THR A CA 1
ATOM 1214 C C . THR A 1 151 ? -7.824 -7.045 -3.386 1.00 96.19 151 THR A C 1
ATOM 1216 O O . THR A 1 151 ? -8.740 -6.481 -2.793 1.00 96.19 151 THR A O 1
ATOM 1219 N N . ALA A 1 152 ? -7.838 -8.370 -3.593 1.00 97.62 152 ALA A N 1
ATOM 1220 C CA . ALA A 1 152 ? -8.963 -9.241 -3.236 1.00 97.62 152 ALA A CA 1
ATOM 1221 C C . ALA A 1 152 ? -9.334 -9.168 -1.747 1.00 97.62 152 ALA A C 1
ATOM 1223 O O . ALA A 1 152 ? -10.495 -9.349 -1.393 1.00 97.62 152 ALA A O 1
ATOM 1224 N N . PHE A 1 153 ? -8.374 -8.856 -0.872 1.00 97.12 153 PHE A N 1
ATOM 1225 C CA . PHE A 1 153 ? -8.638 -8.648 0.551 1.00 97.12 153 PHE A CA 1
ATOM 1226 C C . PHE A 1 153 ? -9.643 -7.513 0.811 1.00 97.12 153 PHE A C 1
ATOM 1228 O O . PHE A 1 153 ? -10.409 -7.581 1.768 1.00 97.12 153 PHE A O 1
ATOM 1235 N N . PHE A 1 154 ? -9.663 -6.484 -0.038 1.00 97.38 154 PHE A N 1
ATOM 1236 C CA . PHE A 1 154 ? -10.494 -5.289 0.130 1.00 97.38 154 PHE A CA 1
ATOM 1237 C C . PHE A 1 154 ? -11.827 -5.347 -0.619 1.00 97.38 154 PHE A C 1
ATOM 1239 O O . PHE A 1 154 ? -12.569 -4.364 -0.605 1.00 97.38 154 PHE A O 1
ATOM 1246 N N . MET A 1 155 ? -12.157 -6.479 -1.245 1.00 97.94 155 MET A N 1
ATOM 1247 C CA . MET A 1 155 ? -13.466 -6.654 -1.867 1.00 97.94 155 MET A CA 1
ATOM 1248 C C . MET A 1 155 ? -14.580 -6.481 -0.820 1.00 97.94 155 MET A C 1
ATOM 1250 O O . MET A 1 155 ? -14.458 -7.012 0.293 1.00 97.94 155 MET A O 1
ATOM 1254 N N . PRO A 1 156 ? -15.668 -5.755 -1.144 1.00 97.44 156 PRO A N 1
ATOM 1255 C CA . PRO A 1 156 ? -16.805 -5.618 -0.246 1.00 97.44 156 PRO A CA 1
ATOM 1256 C C . PRO A 1 156 ? -17.331 -6.984 0.192 1.00 97.44 156 PRO A C 1
ATOM 1258 O O . PRO A 1 156 ? -17.531 -7.884 -0.624 1.00 97.44 156 PRO A O 1
ATOM 1261 N N . ARG A 1 157 ? -17.575 -7.124 1.493 1.00 97.56 157 ARG A N 1
ATOM 1262 C CA . ARG A 1 157 ? -17.972 -8.386 2.118 1.00 97.56 157 ARG A CA 1
ATOM 1263 C C . ARG A 1 157 ? -19.048 -8.167 3.172 1.00 97.56 157 ARG A C 1
ATOM 1265 O O . ARG A 1 157 ? -19.168 -7.077 3.732 1.00 97.56 157 ARG A O 1
ATOM 1272 N N . ALA A 1 158 ? -19.775 -9.226 3.482 1.00 97.94 158 ALA A N 1
ATOM 1273 C CA . ALA A 1 158 ? -20.666 -9.333 4.623 1.00 97.94 158 ALA A CA 1
ATOM 1274 C C . ALA A 1 158 ? -20.009 -10.125 5.769 1.00 97.94 158 ALA A C 1
ATOM 1276 O O . ALA A 1 158 ? -18.982 -10.794 5.603 1.00 97.94 158 ALA A O 1
ATOM 1277 N N . TYR A 1 159 ? -20.621 -10.053 6.952 1.00 96.94 159 TYR A N 1
ATOM 1278 C CA . TYR A 1 159 ? -20.325 -10.995 8.029 1.00 96.94 159 TYR A CA 1
ATOM 1279 C C . TYR A 1 159 ? -20.636 -12.426 7.558 1.00 96.94 159 TYR A C 1
ATOM 1281 O O . TYR A 1 159 ? -21.658 -12.648 6.910 1.00 96.94 159 TYR A O 1
ATOM 1289 N N . GLY A 1 160 ? -19.740 -13.373 7.845 1.00 96.50 160 GLY A N 1
ATOM 1290 C CA . GLY A 1 160 ? -19.825 -14.759 7.369 1.00 96.50 160 GLY A CA 1
ATOM 1291 C C . GLY A 1 160 ? -19.190 -15.028 5.997 1.00 96.50 160 GLY A C 1
ATOM 1292 O O . GLY A 1 160 ? -19.012 -16.186 5.640 1.00 96.50 160 GLY A O 1
ATOM 1293 N N . ASP A 1 161 ? -18.783 -14.009 5.226 1.00 98.31 161 ASP A N 1
ATOM 1294 C CA . ASP A 1 161 ? -18.055 -14.242 3.962 1.00 98.31 161 ASP A CA 1
ATOM 1295 C C . ASP A 1 161 ? -16.633 -14.774 4.186 1.00 98.31 161 ASP A C 1
ATOM 1297 O O . ASP A 1 161 ? -16.086 -15.476 3.334 1.00 98.31 161 ASP A O 1
ATOM 1301 N N . ARG A 1 162 ? -16.044 -14.470 5.343 1.00 98.62 162 ARG A N 1
ATOM 1302 C CA . ARG A 1 162 ? -14.811 -15.088 5.832 1.00 98.62 162 ARG A CA 1
ATOM 1303 C C . ARG A 1 162 ? -15.170 -16.071 6.951 1.00 98.62 162 ARG A C 1
ATOM 1305 O O . ARG A 1 162 ? -16.007 -15.713 7.780 1.00 98.62 162 ARG A O 1
ATOM 1312 N N . PRO A 1 163 ? -14.564 -17.268 6.990 1.00 98.50 163 PRO A N 1
ATOM 1313 C CA . PRO A 1 163 ? -14.746 -18.191 8.101 1.00 98.50 163 PRO A CA 1
ATOM 1314 C C . PRO A 1 163 ? -14.055 -17.673 9.360 1.00 98.50 163 PRO A C 1
ATOM 1316 O O . PRO A 1 163 ? -12.980 -17.080 9.261 1.00 98.50 163 PRO A O 1
ATOM 1319 N N . ASP A 1 164 ? -14.615 -17.961 10.533 1.00 98.56 164 ASP A N 1
ATOM 1320 C CA . ASP A 1 164 ? -13.905 -17.775 11.802 1.00 98.56 164 ASP A CA 1
ATOM 1321 C C . ASP A 1 164 ? -12.578 -18.555 11.792 1.00 98.56 164 ASP A C 1
ATOM 1323 O O . ASP A 1 164 ? -12.466 -19.607 11.152 1.00 98.56 164 ASP A O 1
ATOM 1327 N N . VAL A 1 165 ? -11.566 -18.053 12.512 1.00 98.62 165 VAL A N 1
ATOM 1328 C CA . VAL A 1 165 ? -10.249 -18.716 12.610 1.00 98.62 165 VAL A CA 1
ATOM 1329 C C . VAL A 1 165 ? -10.396 -20.184 13.021 1.00 98.62 165 VAL A C 1
ATOM 1331 O O . VAL A 1 165 ? -9.825 -21.064 12.379 1.00 98.62 165 VAL A O 1
ATOM 1334 N N . VAL A 1 166 ? -11.210 -20.457 14.041 1.00 98.44 166 VAL A N 1
ATOM 1335 C CA . VAL A 1 166 ? -11.642 -21.806 14.423 1.00 98.44 166 VAL A CA 1
ATOM 1336 C C . VAL A 1 166 ? -13.170 -21.827 14.378 1.00 98.44 166 VAL A C 1
ATOM 1338 O O . VAL A 1 166 ? -13.799 -21.277 15.281 1.00 98.44 166 VAL A O 1
ATOM 1341 N N . PRO A 1 167 ? -13.786 -22.411 13.333 1.00 97.81 167 PRO A N 1
ATOM 1342 C CA . PRO A 1 167 ? -15.239 -22.488 13.239 1.00 97.81 167 PRO A CA 1
ATOM 1343 C C . PRO A 1 167 ? -15.859 -23.241 14.418 1.00 97.81 167 PRO A C 1
ATO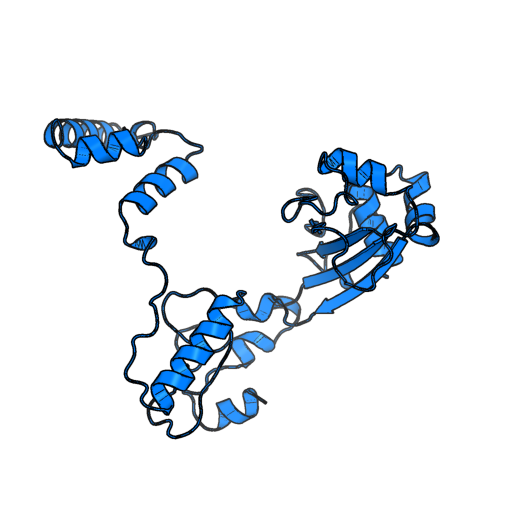M 1345 O O . PRO A 1 167 ? -15.257 -24.162 14.974 1.00 97.81 167 PRO A O 1
ATOM 1348 N N . ASN A 1 168 ? -17.098 -22.894 14.768 1.00 95.06 168 ASN A N 1
ATOM 1349 C CA . ASN A 1 168 ? -17.830 -23.575 15.834 1.00 95.06 168 ASN A CA 1
ATOM 1350 C C . ASN A 1 168 ? -17.894 -25.092 15.587 1.00 95.06 168 ASN A C 1
ATOM 1352 O O . ASN A 1 168 ? -18.356 -25.544 14.542 1.00 95.06 168 ASN A O 1
ATOM 1356 N N . GLY A 1 169 ? -17.445 -25.879 16.567 1.00 94.25 169 GLY A N 1
ATOM 1357 C CA . GLY A 1 169 ? -17.404 -27.341 16.476 1.00 94.25 169 GLY A CA 1
ATOM 1358 C C . GLY A 1 169 ? -16.198 -27.913 15.720 1.00 94.25 169 GLY A C 1
ATOM 1359 O O . GLY A 1 169 ? -16.093 -29.134 15.606 1.00 94.25 169 GLY A O 1
ATOM 1360 N N . ALA A 1 170 ? -15.274 -27.080 15.228 1.00 96.50 170 ALA A N 1
ATOM 1361 C CA . ALA A 1 170 ? -14.015 -27.559 14.671 1.00 96.50 170 ALA A CA 1
ATOM 1362 C C . ALA A 1 170 ? -13.177 -28.261 15.753 1.00 96.50 170 ALA A C 1
ATOM 1364 O O . ALA A 1 170 ? -12.978 -27.731 16.843 1.00 96.50 170 ALA A O 1
ATOM 1365 N N . ILE A 1 171 ? -12.685 -29.464 15.441 1.00 97.19 171 ILE A N 1
ATOM 1366 C CA . ILE A 1 171 ? -11.918 -30.300 16.382 1.00 97.19 171 ILE A CA 1
ATOM 1367 C C . ILE A 1 171 ? -10.413 -30.230 16.109 1.00 97.19 171 ILE A C 1
ATOM 1369 O O . ILE A 1 171 ? -9.608 -30.246 17.032 1.00 97.19 171 ILE A O 1
ATOM 1373 N N . ASN A 1 172 ? -10.016 -30.192 14.836 1.00 97.62 172 ASN A N 1
ATOM 1374 C CA . ASN A 1 172 ? -8.620 -30.371 14.426 1.00 97.62 172 ASN A CA 1
ATOM 1375 C C . ASN A 1 172 ? -8.226 -29.544 13.193 1.00 97.62 172 ASN A C 1
ATOM 1377 O O . ASN A 1 172 ? -7.266 -29.887 12.501 1.00 97.62 172 ASN A O 1
ATOM 1381 N N . PHE A 1 173 ? -8.967 -28.480 12.885 1.00 98.19 173 PHE A N 1
ATOM 1382 C CA . PHE A 1 173 ? -8.672 -27.608 11.752 1.00 98.19 173 PHE A CA 1
ATOM 1383 C C . PHE A 1 173 ? -8.995 -26.146 12.066 1.00 98.19 173 PHE A C 1
ATOM 1385 O O . PHE A 1 173 ? -9.804 -25.849 12.942 1.00 98.19 173 PHE A O 1
ATOM 1392 N N . ALA A 1 174 ? -8.348 -25.249 11.325 1.00 98.62 174 ALA A N 1
ATOM 1393 C CA . ALA A 1 174 ? -8.507 -23.805 11.427 1.00 98.62 174 ALA A CA 1
ATOM 1394 C C . ALA A 1 174 ? -8.284 -23.141 10.059 1.00 98.62 174 ALA A C 1
ATOM 1396 O O . ALA A 1 174 ? -7.585 -23.689 9.199 1.00 98.62 174 ALA A O 1
ATOM 1397 N N . PHE A 1 175 ? -8.835 -21.942 9.878 1.00 98.62 175 PHE A N 1
ATOM 1398 C CA . PHE A 1 175 ? -8.546 -21.057 8.752 1.00 98.62 175 PHE A CA 1
ATOM 1399 C C . PHE A 1 175 ? -7.579 -19.964 9.197 1.00 98.62 175 PHE A C 1
ATOM 1401 O O . PHE A 1 175 ? -7.832 -19.245 10.158 1.00 98.62 175 PHE A O 1
ATOM 1408 N N . LEU A 1 176 ? -6.462 -19.832 8.482 1.00 98.31 176 LEU A N 1
ATOM 1409 C CA . LEU A 1 176 ? -5.408 -18.875 8.812 1.00 98.31 176 LEU A CA 1
ATOM 1410 C C . LEU A 1 176 ? -5.246 -17.831 7.713 1.00 98.31 176 LEU A C 1
ATOM 1412 O O . LEU A 1 176 ? -5.588 -18.049 6.547 1.00 98.31 176 LEU A O 1
ATOM 1416 N N . GLY A 1 177 ? -4.614 -16.723 8.078 1.00 98.19 177 GLY A N 1
ATOM 1417 C CA . GLY A 1 177 ? -4.284 -15.656 7.155 1.00 98.19 177 GLY A CA 1
ATOM 1418 C C . GLY A 1 177 ? -5.436 -14.684 6.947 1.00 98.19 177 GLY A C 1
ATOM 1419 O O . GLY A 1 177 ? -6.426 -14.643 7.668 1.00 98.19 177 GLY A O 1
ATOM 1420 N N . GLN A 1 178 ? -5.279 -13.844 5.936 1.00 98.12 178 GLN A N 1
ATOM 1421 C CA . GLN A 1 178 ? -6.038 -12.597 5.830 1.00 98.12 178 GLN A CA 1
ATOM 1422 C C . GLN A 1 178 ? -7.475 -12.778 5.309 1.00 98.12 178 GLN A C 1
ATOM 1424 O O . GLN A 1 178 ? -8.275 -11.845 5.335 1.00 98.12 178 GLN A O 1
ATOM 1429 N N . PHE A 1 179 ? -7.823 -13.993 4.879 1.00 98.44 179 PHE A N 1
ATOM 1430 C CA . PHE A 1 179 ? -9.187 -14.372 4.516 1.00 98.44 179 PHE A CA 1
ATOM 1431 C C . PHE A 1 179 ? -9.946 -15.098 5.638 1.00 98.44 179 PHE A C 1
ATOM 1433 O O . PHE A 1 179 ? -11.105 -15.433 5.424 1.00 98.44 179 PHE A O 1
ATOM 1440 N N . ALA A 1 180 ? -9.343 -15.304 6.814 1.00 98.56 180 ALA A N 1
ATOM 1441 C CA . ALA A 1 180 ? -10.058 -15.722 8.021 1.00 98.56 180 ALA A CA 1
ATOM 1442 C C . ALA A 1 180 ? -10.641 -14.504 8.765 1.00 98.56 180 ALA A C 1
ATOM 1444 O O . ALA A 1 180 ? -10.197 -13.371 8.560 1.00 98.56 180 ALA A O 1
ATOM 1445 N N . GLU A 1 181 ? -11.644 -14.724 9.608 1.00 98.50 181 GLU A N 1
ATOM 1446 C CA . GLU A 1 181 ? -12.322 -13.701 10.399 1.00 98.50 181 GLU A CA 1
ATOM 1447 C C . GLU A 1 181 ? -11.792 -13.695 11.837 1.00 98.50 181 GLU A C 1
ATOM 1449 O O . GLU A 1 181 ? -11.874 -14.683 12.561 1.00 98.50 181 GLU A O 1
ATOM 1454 N N . THR A 1 182 ? -11.276 -12.541 12.250 1.00 97.81 182 THR A N 1
ATOM 1455 C CA . THR A 1 182 ? -11.021 -12.179 13.648 1.00 97.81 182 THR A CA 1
ATOM 1456 C C . THR A 1 182 ? -11.355 -10.701 13.856 1.00 97.81 182 THR A C 1
ATOM 1458 O O . THR A 1 182 ? -11.347 -9.906 12.904 1.00 97.81 182 THR A O 1
ATOM 1461 N N . ALA A 1 183 ? -11.707 -10.338 15.087 1.00 94.88 183 ALA A N 1
ATOM 1462 C CA . ALA A 1 183 ? -12.305 -9.053 15.422 1.00 94.88 183 ALA A CA 1
ATOM 1463 C C . ALA A 1 183 ? -11.298 -7.891 15.371 1.00 94.88 183 ALA A C 1
ATOM 1465 O O . ALA A 1 183 ? -10.164 -8.011 15.827 1.00 94.88 183 ALA A O 1
ATOM 1466 N N . ARG A 1 184 ? -11.768 -6.722 14.907 1.00 96.38 184 ARG A N 1
ATOM 1467 C CA . ARG A 1 184 ? -11.093 -5.400 14.914 1.00 96.38 184 ARG A CA 1
ATOM 1468 C C . ARG A 1 184 ? -9.794 -5.267 14.106 1.00 96.38 184 ARG A C 1
ATOM 1470 O O . ARG A 1 184 ? -9.483 -4.144 13.717 1.00 96.38 184 ARG A O 1
ATOM 1477 N N . ASP A 1 185 ? -9.042 -6.340 13.883 1.00 97.75 185 ASP A N 1
ATOM 1478 C CA . ASP A 1 185 ? -7.725 -6.269 13.245 1.00 97.75 185 ASP A CA 1
ATOM 1479 C C . ASP A 1 185 ? -7.824 -5.998 11.733 1.00 97.75 185 ASP A C 1
ATOM 1481 O O . ASP A 1 185 ? -8.874 -6.193 11.109 1.00 97.75 185 ASP A O 1
ATOM 1485 N N . THR A 1 186 ? -6.728 -5.544 11.128 1.00 97.81 186 THR A N 1
ATOM 1486 C CA . THR A 1 186 ? -6.681 -5.120 9.727 1.00 97.81 186 THR A CA 1
ATOM 1487 C C . THR A 1 186 ? -5.895 -6.085 8.847 1.00 97.81 186 THR A C 1
ATOM 1489 O O . THR A 1 186 ? -4.730 -6.406 9.071 1.00 97.81 186 THR A O 1
ATOM 1492 N N . ILE A 1 187 ? -6.556 -6.532 7.786 1.00 97.75 187 ILE A N 1
ATOM 1493 C CA . ILE A 1 187 ? -5.965 -7.262 6.661 1.00 97.75 187 ILE A CA 1
ATOM 1494 C C . ILE A 1 187 ? -5.003 -6.377 5.845 1.00 97.75 187 ILE A C 1
ATOM 1496 O O . ILE A 1 187 ? -4.849 -5.187 6.098 1.00 97.75 187 ILE A O 1
ATOM 1500 N N . PHE A 1 188 ? -4.366 -6.961 4.836 1.00 97.44 188 PHE A N 1
ATOM 1501 C CA . PHE A 1 188 ? -3.201 -6.434 4.118 1.00 97.44 188 PHE A CA 1
ATOM 1502 C C . PHE A 1 188 ? -1.990 -6.195 5.035 1.00 97.44 188 PHE A C 1
ATOM 1504 O O . PHE A 1 188 ? -1.141 -5.343 4.781 1.00 97.44 188 PHE A O 1
ATOM 1511 N N . THR A 1 189 ? -1.889 -6.968 6.118 1.00 98.06 189 THR A N 1
ATOM 1512 C CA . THR A 1 189 ? -0.802 -6.869 7.094 1.00 98.06 189 THR A CA 1
ATOM 1513 C C . THR A 1 189 ? -0.234 -8.244 7.426 1.00 98.06 189 THR A C 1
ATOM 1515 O O . THR A 1 189 ? -0.919 -9.274 7.410 1.00 98.06 189 THR A O 1
ATOM 1518 N N . THR A 1 190 ? 1.057 -8.273 7.752 1.00 98.12 190 THR A N 1
ATOM 1519 C CA . THR A 1 190 ? 1.686 -9.471 8.315 1.00 98.12 190 THR A CA 1
ATOM 1520 C C . THR A 1 190 ? 1.134 -9.786 9.704 1.00 98.12 190 THR A C 1
ATOM 1522 O O . THR A 1 190 ? 0.995 -10.959 10.031 1.00 98.12 190 THR A O 1
ATOM 1525 N N . GLU A 1 191 ? 0.767 -8.760 10.480 1.00 98.31 191 GLU A N 1
ATOM 1526 C CA . GLU A 1 191 ? 0.178 -8.886 11.821 1.00 98.31 191 GLU A CA 1
ATOM 1527 C C . GLU A 1 191 ? -1.065 -9.778 11.810 1.00 98.31 191 GLU A C 1
ATOM 1529 O O . GLU A 1 191 ? -1.090 -10.778 12.519 1.00 98.31 191 GLU A O 1
ATOM 1534 N N . TYR A 1 192 ? -2.027 -9.527 10.916 1.00 98.56 192 TYR A N 1
ATOM 1535 C CA . TYR A 1 192 ? -3.245 -10.343 10.815 1.00 98.56 192 TYR A CA 1
ATOM 1536 C C . TYR A 1 192 ? -2.940 -11.824 10.541 1.00 98.56 192 TYR A C 1
ATOM 1538 O O . TYR A 1 192 ? -3.595 -12.736 11.051 1.00 98.56 192 TYR A O 1
ATOM 1546 N N . SER A 1 193 ? -1.908 -12.082 9.731 1.00 98.38 193 SER A N 1
ATOM 1547 C CA . SER A 1 193 ? -1.479 -13.448 9.408 1.00 98.38 193 SER A CA 1
ATOM 1548 C C . SER A 1 193 ? -0.862 -14.143 10.625 1.00 98.38 193 SER A C 1
ATOM 1550 O O . SER A 1 193 ? -1.084 -15.334 10.827 1.00 98.38 193 SER A O 1
ATOM 1552 N N . MET A 1 194 ? -0.116 -13.405 11.453 1.00 98.25 194 MET A N 1
ATOM 1553 C CA . MET A 1 194 ? 0.440 -13.921 12.706 1.00 98.25 194 MET A CA 1
ATOM 1554 C C . MET A 1 194 ? -0.647 -14.115 13.768 1.00 98.25 194 MET A C 1
ATOM 1556 O O . MET A 1 194 ? -0.668 -15.154 14.424 1.00 98.25 194 MET A O 1
ATOM 1560 N N . ARG A 1 195 ? -1.572 -13.157 13.905 1.00 98.56 195 ARG A N 1
ATOM 1561 C CA . ARG A 1 195 ? -2.701 -13.205 14.843 1.00 98.56 195 ARG A CA 1
ATOM 1562 C C . ARG A 1 195 ? -3.574 -14.424 14.611 1.00 98.56 195 ARG A C 1
ATOM 1564 O O . ARG A 1 195 ? -3.758 -15.206 15.532 1.00 98.56 195 ARG A O 1
ATOM 1571 N N . THR A 1 196 ? -4.060 -14.613 13.387 1.00 98.62 196 THR A N 1
ATOM 1572 C CA . THR A 1 196 ? -4.913 -15.766 13.048 1.00 98.62 196 THR A CA 1
ATOM 1573 C C . THR A 1 196 ? -4.190 -17.094 13.296 1.00 98.62 196 THR A C 1
ATOM 1575 O O . THR A 1 196 ? -4.791 -18.032 13.809 1.00 98.62 196 THR A O 1
ATOM 1578 N N . GLY A 1 197 ? -2.879 -17.162 13.028 1.00 98.44 197 GLY A N 1
ATOM 1579 C CA . GLY A 1 197 ? -2.040 -18.301 13.414 1.00 98.44 197 GLY A CA 1
ATOM 1580 C C . GLY A 1 197 ? -1.978 -18.528 14.928 1.00 98.44 197 GLY A C 1
ATOM 1581 O O . GLY A 1 197 ? -2.133 -19.658 15.386 1.00 98.44 197 GLY A O 1
ATOM 1582 N N . MET A 1 198 ? -1.773 -17.463 15.708 1.00 98.62 198 MET A N 1
ATOM 1583 C CA . MET A 1 198 ? -1.718 -17.527 17.169 1.00 98.62 198 MET A CA 1
ATOM 1584 C C . MET A 1 198 ? -3.062 -17.957 17.764 1.00 98.62 198 MET A C 1
ATOM 1586 O O . MET A 1 198 ? -3.090 -18.887 18.562 1.00 98.62 198 MET A O 1
ATOM 1590 N N . GLU A 1 199 ? -4.161 -17.333 17.340 1.00 98.56 199 GLU A N 1
ATOM 1591 C CA . GLU A 1 199 ? -5.523 -17.650 17.784 1.00 98.56 199 GLU A CA 1
ATOM 1592 C C . GLU A 1 199 ? -5.870 -19.114 17.493 1.00 98.56 199 GLU A C 1
ATOM 1594 O O . GLU A 1 199 ? -6.272 -19.833 18.401 1.00 98.56 199 GLU A O 1
ATOM 1599 N N . ALA A 1 200 ? -5.605 -19.602 16.277 1.00 98.62 200 ALA A N 1
ATOM 1600 C CA . ALA A 1 200 ? -5.865 -20.994 15.920 1.00 98.62 200 ALA A CA 1
ATOM 1601 C C . ALA A 1 200 ? -5.111 -21.997 16.799 1.00 98.62 200 ALA A C 1
ATOM 1603 O O . ALA A 1 200 ? -5.704 -22.949 17.304 1.00 98.62 200 ALA A O 1
ATOM 1604 N N . VAL A 1 201 ? -3.801 -21.796 16.975 1.00 98.56 201 VAL A N 1
ATOM 1605 C CA . VAL A 1 201 ? -2.963 -22.699 17.775 1.00 98.56 201 VAL A CA 1
ATOM 1606 C C . VAL A 1 201 ? -3.401 -22.681 19.237 1.00 98.56 201 VAL A C 1
ATOM 1608 O O . VAL A 1 201 ? -3.476 -23.737 19.858 1.00 98.56 201 VAL A O 1
ATOM 1611 N N . TYR A 1 202 ? -3.715 -21.503 19.778 1.00 98.50 202 TYR A N 1
ATOM 1612 C CA . TYR A 1 202 ? -4.127 -21.358 21.172 1.00 98.50 202 TYR A CA 1
ATOM 1613 C C . TYR A 1 202 ? -5.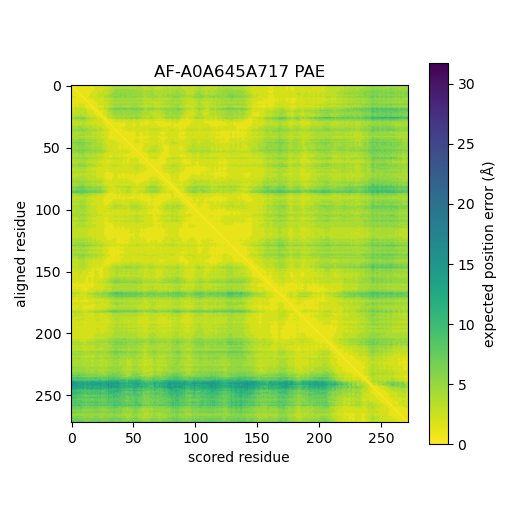482 -22.012 21.431 1.00 98.50 202 TYR A C 1
ATOM 1615 O O . TYR A 1 202 ? -5.630 -22.715 22.425 1.00 98.50 202 TYR A O 1
ATOM 1623 N N . THR A 1 203 ? -6.441 -21.831 20.523 1.00 98.00 203 THR A N 1
ATOM 1624 C CA . THR A 1 203 ? -7.774 -22.423 20.645 1.00 98.00 203 THR A CA 1
ATOM 1625 C C . THR A 1 203 ? -7.752 -23.941 20.464 1.00 98.00 203 THR A C 1
ATOM 1627 O O . THR A 1 203 ? -8.359 -24.646 21.262 1.00 98.00 203 THR A O 1
ATOM 1630 N N . LEU A 1 204 ? -7.058 -24.473 19.450 1.00 98.50 204 LEU A N 1
ATOM 1631 C CA . LEU A 1 204 ? -7.082 -25.916 19.159 1.00 98.50 204 LEU A CA 1
ATOM 1632 C C . LEU A 1 204 ? -6.250 -26.762 20.132 1.00 98.50 204 LEU A C 1
ATOM 1634 O O . LEU A 1 204 ? -6.545 -27.942 20.307 1.00 98.50 204 LEU A O 1
ATOM 1638 N N . LEU A 1 205 ? -5.195 -26.194 20.722 1.00 98.44 205 LEU A N 1
ATOM 1639 C CA . LEU A 1 205 ? -4.318 -26.902 21.665 1.00 98.44 205 LEU A CA 1
ATOM 1640 C C . LEU A 1 205 ? -4.587 -26.550 23.131 1.00 98.44 205 LEU A C 1
ATOM 1642 O O . LEU A 1 205 ? -3.815 -26.976 23.985 1.00 98.44 205 LEU A O 1
ATOM 1646 N N . ASP A 1 206 ? -5.642 -25.780 23.407 1.00 97.62 206 ASP A N 1
ATOM 1647 C CA . ASP A 1 206 ? -6.025 -25.346 24.755 1.00 97.62 206 ASP A CA 1
ATOM 1648 C C . ASP A 1 206 ? -4.848 -24.720 25.529 1.00 97.62 206 ASP A C 1
ATOM 1650 O O . ASP A 1 206 ? -4.481 -25.118 26.636 1.00 97.62 206 ASP A O 1
ATOM 1654 N N . ILE A 1 207 ? -4.176 -23.759 24.889 1.00 98.56 207 ILE A N 1
ATOM 1655 C CA . ILE A 1 207 ? -3.035 -23.073 25.500 1.00 98.56 207 ILE A CA 1
ATOM 1656 C C . ILE A 1 207 ? -3.559 -22.070 26.529 1.00 98.56 207 ILE A C 1
ATOM 1658 O O . ILE A 1 207 ? -4.143 -21.050 26.163 1.00 98.56 207 ILE A O 1
ATOM 1662 N N . ASP A 1 208 ? -3.260 -22.310 27.807 1.00 98.19 208 ASP A N 1
ATOM 1663 C CA . ASP A 1 208 ? -3.623 -21.436 28.933 1.00 98.19 208 ASP A CA 1
ATOM 1664 C C . ASP A 1 208 ? -2.757 -20.160 28.993 1.00 98.19 208 ASP A C 1
ATOM 1666 O O . ASP A 1 208 ? -1.909 -19.952 29.867 1.00 98.19 208 ASP A O 1
ATOM 1670 N N . ARG A 1 209 ? -2.906 -19.309 27.973 1.00 98.38 209 ARG A N 1
ATOM 1671 C CA . ARG A 1 209 ? -2.269 -17.994 27.874 1.00 98.38 209 ARG A CA 1
ATOM 1672 C C . ARG A 1 209 ? -3.117 -17.060 27.014 1.00 98.38 209 ARG A C 1
ATOM 1674 O O . ARG A 1 209 ? -3.597 -17.436 25.955 1.00 98.38 209 ARG A O 1
ATOM 1681 N N . GLY A 1 210 ? -3.232 -15.796 27.417 1.00 97.19 210 GLY A N 1
ATOM 1682 C CA . GLY A 1 210 ? -3.941 -14.791 26.622 1.00 97.19 210 GLY A CA 1
ATOM 1683 C C . GLY A 1 210 ? -3.238 -14.461 25.297 1.00 97.19 210 GLY A C 1
ATOM 1684 O O . GLY A 1 210 ? -2.029 -14.202 25.270 1.00 97.19 210 GLY A O 1
ATOM 1685 N N . VAL A 1 211 ? -4.011 -14.405 24.210 1.00 97.69 211 VAL A N 1
ATOM 1686 C CA . VAL A 1 211 ? -3.603 -13.767 22.949 1.00 97.69 211 VAL A CA 1
ATOM 1687 C C . VAL A 1 211 ? -3.732 -12.246 23.117 1.00 97.69 211 VAL A C 1
ATOM 1689 O O . VAL A 1 211 ? -4.773 -11.787 23.589 1.00 97.69 211 VAL A O 1
ATOM 1692 N N . PRO A 1 212 ? -2.714 -11.437 22.762 1.00 97.62 212 PRO A N 1
ATOM 1693 C CA . PRO A 1 212 ? -2.817 -9.983 22.858 1.00 97.62 212 PRO A CA 1
ATOM 1694 C C . PRO A 1 212 ? -3.973 -9.457 22.005 1.00 97.62 212 PRO A C 1
ATOM 1696 O O . PRO A 1 212 ? -4.047 -9.766 20.815 1.00 97.62 212 PRO A O 1
ATOM 1699 N N . GLU A 1 213 ? -4.854 -8.638 22.578 1.00 97.19 213 GLU A N 1
ATOM 1700 C CA . GLU A 1 213 ? -5.903 -7.986 21.794 1.00 97.19 213 GLU A CA 1
ATOM 1701 C C . GLU A 1 213 ? -5.316 -7.024 20.747 1.00 97.19 213 GLU A C 1
ATOM 1703 O O . GLU A 1 213 ? -4.158 -6.604 20.821 1.00 97.19 213 GLU A O 1
ATOM 1708 N N . VAL A 1 214 ? -6.134 -6.641 19.768 1.00 97.88 214 VAL A N 1
ATOM 1709 C CA . VAL A 1 214 ? -5.803 -5.522 18.880 1.00 97.88 214 VAL A CA 1
ATOM 1710 C C . VAL A 1 214 ? -5.644 -4.260 19.721 1.00 97.88 214 VAL A C 1
ATOM 1712 O O . VAL A 1 214 ? -6.494 -3.967 20.567 1.00 97.88 214 VAL A O 1
ATOM 1715 N N . TRP A 1 215 ? -4.590 -3.485 19.457 1.00 96.88 215 TRP A N 1
ATOM 1716 C CA . TRP A 1 215 ? -4.298 -2.266 20.208 1.00 96.88 215 TRP A CA 1
ATOM 1717 C C . TRP A 1 215 ? -5.537 -1.364 20.345 1.00 96.88 215 TRP A C 1
ATOM 1719 O O . TRP A 1 215 ? -6.167 -0.969 19.361 1.00 96.88 215 TRP A O 1
ATOM 1729 N N . GLY A 1 216 ? -5.899 -1.048 21.589 1.00 96.25 216 GLY A N 1
ATOM 1730 C CA . GLY A 1 216 ? -7.115 -0.321 21.956 1.00 96.25 216 GLY A CA 1
ATOM 1731 C C . GLY A 1 216 ? -7.089 1.184 21.682 1.00 96.25 216 GLY A C 1
ATOM 1732 O O . GLY A 1 216 ? -7.782 1.920 22.378 1.00 96.25 216 GLY A O 1
ATOM 1733 N N . SER A 1 217 ? -6.317 1.676 20.703 1.00 97.00 217 SER A N 1
ATOM 1734 C CA . SER A 1 217 ? -6.196 3.122 20.425 1.00 97.00 217 SER A CA 1
ATOM 1735 C C . SER A 1 217 ? -7.540 3.805 20.177 1.00 97.00 217 SER A C 1
ATOM 1737 O O . SER A 1 217 ? -7.713 4.955 20.565 1.00 97.00 217 SER A O 1
ATOM 1739 N N . VAL A 1 218 ? -8.505 3.097 19.589 1.00 96.62 218 VAL A N 1
ATOM 1740 C CA . VAL A 1 218 ? -9.868 3.598 19.341 1.00 96.62 218 VAL A CA 1
ATOM 1741 C C . VAL A 1 218 ? -10.688 3.820 20.618 1.00 96.62 218 VAL A C 1
ATOM 1743 O O . VAL A 1 218 ? -11.695 4.520 20.578 1.00 96.62 218 VAL A O 1
ATOM 1746 N N . TYR A 1 219 ? -10.261 3.249 21.745 1.00 97.25 219 TYR A N 1
ATOM 1747 C CA . TYR A 1 219 ? -10.882 3.426 23.060 1.00 97.25 219 TYR A CA 1
ATOM 1748 C C . TYR A 1 219 ? -10.081 4.371 23.965 1.00 97.25 219 TYR A C 1
ATOM 1750 O O . TYR A 1 219 ? -10.565 4.785 25.017 1.00 97.25 219 TYR A O 1
ATOM 1758 N N . ASP A 1 220 ? -8.864 4.740 23.565 1.00 97.94 220 ASP A N 1
ATOM 1759 C CA . ASP A 1 220 ? -8.023 5.668 24.308 1.00 97.94 220 ASP A CA 1
ATOM 1760 C C . ASP A 1 220 ? -8.363 7.114 23.931 1.00 97.94 220 ASP A C 1
ATOM 1762 O O . ASP A 1 220 ? -8.039 7.589 22.838 1.00 97.94 220 ASP A O 1
ATOM 1766 N N . LEU A 1 221 ? -8.972 7.843 24.872 1.00 97.00 221 LEU A N 1
ATOM 1767 C CA . LEU A 1 221 ? -9.343 9.250 24.701 1.00 97.00 221 LEU A CA 1
ATOM 1768 C C . LEU A 1 221 ? -8.175 10.111 24.212 1.00 97.00 221 LEU A C 1
ATOM 1770 O O . LEU A 1 221 ? -8.385 11.006 23.402 1.00 97.00 221 LEU A O 1
ATOM 1774 N N . ARG A 1 222 ? -6.941 9.829 24.638 1.00 97.25 222 ARG A N 1
ATOM 1775 C CA . ARG A 1 222 ? -5.750 10.576 24.206 1.00 97.25 222 ARG A CA 1
ATOM 1776 C C . ARG A 1 222 ? -5.530 10.460 22.702 1.00 97.25 222 ARG A C 1
ATOM 1778 O O . ARG A 1 222 ? -5.294 11.458 22.026 1.00 97.25 222 ARG A O 1
ATOM 1785 N N . ASN A 1 223 ? -5.668 9.247 22.169 1.00 97.94 223 ASN A N 1
ATOM 1786 C CA . ASN A 1 223 ? -5.548 8.995 20.737 1.00 97.94 223 ASN A CA 1
ATOM 1787 C C . ASN A 1 223 ? -6.699 9.643 19.963 1.00 97.94 223 ASN A C 1
ATOM 1789 O O . ASN A 1 223 ? -6.457 10.216 18.904 1.00 97.94 223 ASN A O 1
ATOM 1793 N N . LEU A 1 224 ? -7.921 9.627 20.504 1.00 98.12 224 LEU A N 1
ATOM 1794 C CA . LEU A 1 224 ? -9.077 10.285 19.884 1.00 98.12 224 LEU A CA 1
ATOM 1795 C C . LEU A 1 224 ? -8.927 11.814 19.836 1.00 98.12 224 LEU A C 1
ATOM 1797 O O . LEU A 1 224 ? -9.218 12.434 18.809 1.00 98.12 224 LEU A O 1
ATOM 1801 N N . LEU A 1 225 ? -8.433 12.430 20.913 1.00 97.38 225 LEU A N 1
ATOM 1802 C CA . LEU A 1 225 ? -8.150 13.866 20.948 1.00 97.38 225 LEU A CA 1
ATOM 1803 C C . LEU A 1 225 ? -7.025 14.219 19.970 1.00 97.38 225 LEU A C 1
ATOM 1805 O O . LEU A 1 225 ? -7.201 15.102 19.132 1.00 97.38 225 LEU A O 1
ATOM 1809 N N . ASN A 1 226 ? -5.910 13.483 20.000 1.00 97.31 226 ASN A N 1
ATOM 1810 C CA . ASN A 1 226 ? -4.829 13.690 19.041 1.00 97.31 226 ASN A CA 1
ATOM 1811 C C . ASN A 1 226 ? -5.337 13.567 17.595 1.00 97.31 226 ASN A C 1
ATOM 1813 O O . ASN A 1 226 ? -5.119 14.470 16.792 1.00 97.31 226 ASN A O 1
ATOM 1817 N N . ALA A 1 227 ? -6.078 12.502 17.274 1.00 97.56 227 ALA A N 1
ATOM 1818 C CA . ALA A 1 227 ? -6.641 12.290 15.942 1.00 97.56 227 ALA A CA 1
ATOM 1819 C C . ALA A 1 227 ? -7.543 13.454 15.505 1.00 97.56 227 ALA A C 1
ATOM 1821 O O . ALA A 1 227 ? -7.440 13.906 14.369 1.00 97.56 227 ALA A O 1
ATOM 1822 N N . THR A 1 228 ? -8.359 13.998 16.413 1.00 96.19 228 THR A N 1
ATOM 1823 C CA . THR A 1 228 ? -9.220 15.163 16.139 1.00 96.19 228 THR A CA 1
ATOM 1824 C C . THR A 1 228 ? -8.419 16.383 15.678 1.00 96.19 228 THR A C 1
ATOM 1826 O O . THR A 1 228 ? -8.856 17.107 14.784 1.00 96.19 228 THR A O 1
ATOM 1829 N N . VAL A 1 229 ? -7.244 16.618 16.263 1.00 96.88 229 VAL A N 1
ATOM 1830 C CA . VAL A 1 229 ? -6.364 17.735 15.885 1.00 96.88 229 VAL A CA 1
ATOM 1831 C C . VAL A 1 229 ? -5.584 17.436 14.607 1.00 96.88 229 VAL A C 1
ATOM 1833 O O . VAL A 1 229 ? -5.506 18.296 13.730 1.00 96.88 229 VAL A O 1
ATOM 1836 N N . GLN A 1 230 ? -5.046 16.221 14.459 1.00 96.81 230 GLN A N 1
ATOM 1837 C CA . GLN A 1 230 ? -4.287 15.837 13.262 1.00 96.81 230 GLN A CA 1
ATOM 1838 C C . GLN A 1 230 ? -5.162 15.836 12.001 1.00 96.81 230 GLN A C 1
ATOM 1840 O O . GLN A 1 230 ? -4.730 16.323 10.963 1.00 96.81 230 GLN A O 1
ATOM 1845 N N . LEU A 1 231 ? -6.421 15.392 12.101 1.00 96.31 231 LEU A N 1
ATOM 1846 C CA . LEU A 1 231 ? -7.405 15.466 11.008 1.00 96.31 231 LEU A CA 1
ATOM 1847 C C . LEU A 1 231 ? -7.750 16.903 10.593 1.00 96.31 231 LEU A C 1
ATOM 1849 O O . LEU A 1 231 ? -8.408 17.112 9.577 1.00 96.31 231 LEU A O 1
ATOM 1853 N N . ARG A 1 232 ? -7.343 17.895 11.389 1.00 94.81 232 ARG A N 1
ATOM 1854 C CA . ARG A 1 232 ? -7.614 19.318 11.169 1.00 94.81 232 ARG A CA 1
ATOM 1855 C C . ARG A 1 232 ? -6.337 20.116 10.931 1.00 94.81 232 ARG A C 1
ATOM 1857 O O . ARG A 1 232 ? -6.297 21.307 11.240 1.00 94.81 232 ARG A O 1
ATOM 1864 N N . ASP A 1 233 ? -5.298 19.463 10.416 1.00 95.62 233 ASP A N 1
ATOM 1865 C CA . ASP A 1 233 ? -4.001 20.070 10.104 1.00 95.62 233 ASP A CA 1
ATOM 1866 C C . ASP A 1 233 ? -3.393 20.818 11.305 1.00 95.62 233 ASP A C 1
ATOM 1868 O O . ASP A 1 233 ? -2.841 21.912 11.178 1.00 95.62 233 ASP A O 1
ATOM 1872 N N . GLY A 1 234 ? -3.553 20.263 12.511 1.00 95.50 234 GLY A N 1
ATOM 1873 C CA . GLY A 1 234 ? -3.016 20.842 13.744 1.00 95.50 234 GLY A CA 1
ATOM 1874 C C . GLY A 1 234 ? -3.877 21.939 14.382 1.00 95.50 234 GLY A C 1
ATOM 1875 O O . GLY A 1 234 ? -3.508 22.458 15.437 1.00 95.50 234 GLY A O 1
ATOM 1876 N N . LYS A 1 235 ? -5.021 22.302 13.788 1.00 95.38 235 LYS A N 1
ATOM 1877 C CA . LYS A 1 235 ? -5.924 23.332 14.333 1.00 95.38 235 LYS A CA 1
ATOM 1878 C C . LYS A 1 235 ? -6.724 22.812 15.526 1.00 95.38 235 LYS A C 1
ATOM 1880 O O . LYS A 1 235 ? -7.164 21.660 15.548 1.00 95.38 235 LYS A O 1
ATOM 1885 N N . LYS A 1 236 ? -7.021 23.702 16.475 1.00 95.56 236 LYS A N 1
ATOM 1886 C CA . LYS A 1 236 ? -7.791 23.380 17.686 1.00 95.56 236 LYS A CA 1
ATOM 1887 C C . LYS A 1 236 ? -9.243 23.105 17.363 1.00 95.56 236 LYS A C 1
ATOM 1889 O O . LYS A 1 236 ? -9.818 23.843 16.561 1.00 95.56 236 LYS A O 1
ATOM 1894 N N . ALA A 1 237 ? -9.863 22.087 17.961 1.00 91.81 237 ALA A N 1
ATOM 1895 C CA . ALA A 1 237 ? -11.259 21.720 17.666 1.00 91.81 237 ALA A CA 1
ATOM 1896 C C . ALA A 1 237 ? -12.235 22.893 17.859 1.00 91.81 237 ALA A C 1
ATOM 1898 O O . ALA A 1 237 ? -13.232 23.003 17.152 1.00 91.81 237 ALA A O 1
ATOM 1899 N N . ILE A 1 238 ? -11.918 23.816 18.767 1.00 91.06 238 ILE A N 1
ATOM 1900 C CA . ILE A 1 238 ? -12.723 25.020 19.011 1.00 91.06 238 ILE A CA 1
ATOM 1901 C C . ILE A 1 238 ? -12.707 26.039 17.864 1.00 91.06 238 ILE A C 1
ATOM 1903 O O . ILE A 1 238 ? -13.599 26.882 17.807 1.00 91.06 238 ILE A O 1
ATOM 1907 N N . ASP A 1 239 ? -11.746 25.937 16.942 1.00 90.44 239 ASP A N 1
ATOM 1908 C CA . ASP A 1 239 ? -11.629 26.799 15.760 1.00 90.44 239 ASP A CA 1
ATOM 1909 C C . ASP A 1 239 ? -12.504 26.305 14.594 1.00 90.44 239 ASP A C 1
ATOM 1911 O O . ASP A 1 239 ? -12.398 26.805 13.475 1.00 90.44 239 ASP A O 1
ATOM 1915 N N . MET A 1 240 ? -13.314 25.259 14.801 1.00 88.69 240 MET A N 1
ATOM 1916 C CA . MET A 1 240 ? -14.273 24.809 13.792 1.00 88.69 240 MET A CA 1
ATOM 1917 C C . MET A 1 240 ? -15.273 25.920 13.478 1.00 88.69 240 MET A C 1
ATOM 1919 O O . MET A 1 240 ? -15.638 26.718 14.348 1.00 88.69 240 MET A O 1
ATOM 1923 N N . ASP A 1 241 ? -15.741 25.955 12.229 1.00 88.38 241 ASP A N 1
ATOM 1924 C CA . ASP A 1 241 ? -16.838 26.843 11.875 1.00 88.38 241 ASP A CA 1
ATOM 1925 C C . ASP A 1 241 ? -18.133 26.304 12.481 1.00 88.38 241 ASP A C 1
ATOM 1927 O O . ASP A 1 241 ? -18.797 25.420 11.945 1.00 88.38 241 ASP A O 1
ATOM 1931 N N . LEU A 1 242 ? -18.405 26.788 13.687 1.00 88.06 242 LEU A N 1
ATOM 1932 C CA . LEU A 1 242 ? -19.552 26.408 14.488 1.00 88.06 242 LEU A CA 1
ATOM 1933 C C . LEU A 1 242 ? -20.664 27.444 14.330 1.00 88.06 242 LEU A C 1
ATOM 1935 O O . LEU A 1 242 ? -20.434 28.664 14.393 1.00 88.06 242 LEU A O 1
ATOM 1939 N N . GLY A 1 243 ? -21.897 26.957 14.235 1.00 90.94 243 GLY A N 1
ATOM 1940 C CA . GLY A 1 243 ? -23.093 27.786 14.284 1.00 90.94 243 GLY A CA 1
ATOM 1941 C C . GLY A 1 243 ? -23.223 28.531 15.619 1.00 90.94 243 GLY A C 1
ATOM 1942 O O . GLY A 1 243 ? -22.614 28.186 16.635 1.00 90.94 243 GLY A O 1
ATOM 1943 N N . PHE A 1 244 ? -24.065 29.567 15.663 1.00 90.31 244 PHE A N 1
ATOM 1944 C CA . PHE A 1 244 ? -24.238 30.394 16.868 1.00 90.31 244 PHE A CA 1
ATOM 1945 C C . PHE A 1 244 ? -24.644 29.580 18.113 1.00 90.31 244 PHE A C 1
ATOM 1947 O O . PHE A 1 244 ? -24.104 29.787 19.202 1.00 90.31 244 PHE A O 1
ATOM 1954 N N . LYS A 1 245 ? -25.559 28.612 17.950 1.00 92.00 245 LYS A N 1
ATOM 1955 C CA . LYS A 1 245 ? -26.003 27.726 19.040 1.00 92.00 245 LYS A CA 1
ATOM 1956 C C . LYS A 1 245 ? -24.860 26.847 19.560 1.00 92.00 245 LYS A C 1
ATOM 1958 O O . LYS A 1 245 ? -24.678 26.746 20.770 1.00 92.00 245 LYS A O 1
ATOM 1963 N N . GLU A 1 246 ? -24.062 26.277 18.663 1.00 91.31 246 GLU A N 1
ATOM 1964 C CA . GLU A 1 246 ? -22.912 25.428 18.999 1.00 91.31 246 GLU A CA 1
ATOM 1965 C C . GLU A 1 246 ? -21.831 26.219 19.739 1.00 91.31 246 GLU A C 1
ATOM 1967 O O . GLU A 1 246 ? -21.343 25.767 20.773 1.00 91.31 246 GLU A O 1
ATOM 1972 N N . LYS A 1 247 ? -21.542 27.456 19.307 1.00 90.25 247 LYS A N 1
ATOM 1973 C CA . LYS A 1 247 ? -20.620 28.368 20.008 1.00 90.25 247 LYS A CA 1
ATOM 1974 C C . LYS A 1 247 ? -21.072 28.667 21.442 1.00 90.25 247 LYS A C 1
ATOM 1976 O O . LYS A 1 247 ? -20.243 28.717 22.353 1.00 90.25 247 LYS A O 1
ATOM 1981 N N . ILE A 1 248 ? -22.376 28.852 21.676 1.00 92.38 248 ILE A N 1
ATOM 1982 C CA . ILE A 1 248 ? -22.920 29.048 23.032 1.00 92.38 248 ILE A CA 1
ATOM 1983 C C . ILE A 1 248 ? -22.763 27.779 23.876 1.00 92.38 248 ILE A C 1
ATOM 1985 O O . ILE A 1 248 ? -22.346 27.869 25.034 1.00 92.38 248 ILE A O 1
ATOM 1989 N N . VAL A 1 249 ? -23.095 26.611 23.320 1.00 93.25 249 VAL A N 1
ATOM 1990 C CA . VAL A 1 249 ? -22.950 25.322 24.014 1.00 93.25 249 VAL A CA 1
ATOM 1991 C C . VAL A 1 249 ? -21.489 25.082 24.379 1.00 93.25 249 VAL A C 1
ATOM 1993 O O . VAL A 1 249 ? -21.199 24.823 25.546 1.00 93.25 249 VAL A O 1
ATOM 1996 N N . LEU A 1 250 ? -20.567 25.278 23.437 1.00 92.56 250 LEU A N 1
ATOM 1997 C CA . LEU A 1 250 ? -19.132 25.140 23.660 1.00 92.56 250 LEU A CA 1
ATOM 1998 C C . LEU A 1 250 ? -18.647 26.051 24.794 1.00 92.56 250 LEU A C 1
ATOM 2000 O O . LEU A 1 250 ? -17.995 25.575 25.718 1.00 92.56 250 LEU A O 1
ATOM 2004 N N . LYS A 1 251 ? -19.033 27.336 24.807 1.00 91.62 251 LYS A N 1
ATOM 2005 C CA . LYS A 1 251 ? -18.692 28.254 25.913 1.00 91.62 251 LYS A CA 1
ATOM 2006 C C . LYS A 1 251 ? -19.200 27.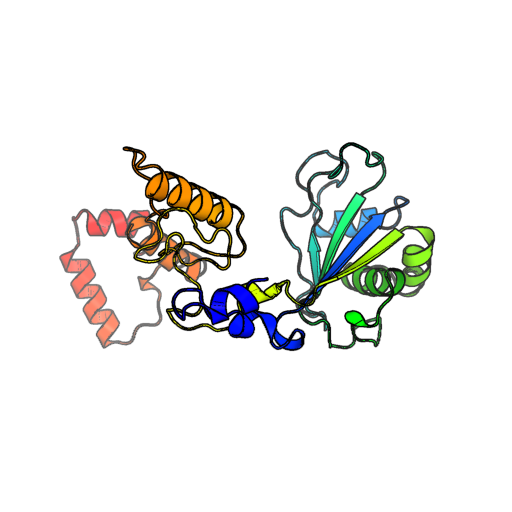756 27.269 1.00 91.62 251 LYS A C 1
ATOM 2008 O O . LYS A 1 251 ? -18.483 27.859 28.264 1.00 91.62 251 LYS A O 1
ATOM 2013 N N . LYS A 1 252 ? -20.423 27.215 27.330 1.00 94.38 252 LYS A N 1
ATOM 2014 C CA . LYS A 1 252 ? -20.982 26.641 28.567 1.00 94.38 252 LYS A CA 1
ATOM 2015 C C . LYS A 1 252 ? -20.217 25.392 29.009 1.00 94.38 252 LYS A C 1
ATOM 2017 O O . LYS A 1 252 ? -19.924 25.267 30.196 1.00 94.38 252 LYS A O 1
ATOM 2022 N N . VAL A 1 253 ? -19.866 24.508 28.074 1.00 94.31 253 VAL A N 1
ATOM 2023 C CA . VAL A 1 253 ? -19.064 23.305 28.345 1.00 94.31 253 VAL A CA 1
ATOM 2024 C C . VAL A 1 253 ? -17.679 23.692 28.860 1.00 94.31 253 VAL A C 1
ATOM 2026 O O . VAL A 1 253 ? -17.301 23.234 29.934 1.00 94.31 253 VAL A O 1
ATOM 2029 N N . LEU A 1 254 ? -16.978 24.608 28.182 1.00 94.69 254 LEU A N 1
ATOM 2030 C CA . LEU A 1 254 ? -15.659 25.104 28.597 1.00 94.69 254 LEU A CA 1
ATOM 2031 C C . LEU A 1 254 ? -15.697 25.731 29.993 1.00 94.69 254 LEU A C 1
ATOM 2033 O O . LEU A 1 254 ? -14.819 25.478 30.812 1.00 94.69 254 LEU A O 1
ATOM 2037 N N . LYS A 1 255 ? -16.751 26.497 30.308 1.00 96.00 255 LYS A N 1
ATOM 2038 C CA . LYS A 1 255 ? -16.947 27.042 31.657 1.00 96.00 255 LYS A CA 1
ATOM 2039 C C . LYS A 1 255 ? -17.144 25.941 32.705 1.00 96.00 255 LYS A C 1
ATOM 2041 O O . LYS A 1 255 ? -16.647 26.092 33.815 1.00 96.00 255 LYS A O 1
ATOM 2046 N N . LYS A 1 256 ? -17.858 24.859 32.371 1.00 96.94 256 LYS A N 1
ATOM 2047 C CA . LYS A 1 256 ? -18.143 23.742 33.288 1.00 96.94 256 LYS A CA 1
ATOM 2048 C C . LYS A 1 256 ? -16.911 22.882 33.576 1.00 96.94 256 LYS A C 1
ATOM 2050 O O . LYS A 1 256 ? -16.775 22.399 34.691 1.00 96.94 256 LYS A O 1
ATOM 2055 N N . ILE A 1 257 ? -16.037 22.692 32.589 1.00 96.50 257 ILE A N 1
ATOM 2056 C CA . ILE A 1 257 ? -14.823 21.873 32.740 1.00 96.50 257 ILE A CA 1
ATOM 2057 C C . ILE A 1 257 ? -13.613 22.671 33.242 1.00 96.50 257 ILE A C 1
ATOM 2059 O O . ILE A 1 257 ? -12.558 22.085 33.470 1.00 96.50 257 ILE A O 1
ATOM 2063 N N . LYS A 1 258 ? -13.737 23.991 33.417 1.00 96.56 258 LYS A N 1
ATOM 2064 C CA . LYS A 1 258 ? -12.647 24.848 33.892 1.00 96.56 258 LYS A CA 1
ATOM 2065 C C . LYS A 1 258 ? -12.116 24.370 35.252 1.00 96.56 258 LYS A C 1
ATOM 2067 O O . LYS A 1 258 ? -12.889 24.180 36.184 1.00 96.56 258 LYS A O 1
ATOM 2072 N N . GLY A 1 259 ? -10.801 24.223 35.367 1.00 96.44 259 GLY A N 1
ATOM 2073 C CA . GLY A 1 259 ? -10.085 23.747 36.549 1.00 96.44 259 GLY A CA 1
ATOM 2074 C C . GLY A 1 259 ? -10.075 22.226 36.724 1.00 96.44 259 GLY A C 1
ATOM 2075 O O . GLY A 1 259 ? -9.602 21.756 37.753 1.00 96.44 259 GLY A O 1
ATOM 2076 N N . THR A 1 260 ? -10.596 21.455 35.763 1.00 98.12 260 THR A N 1
ATOM 2077 C CA . THR A 1 260 ? -10.662 19.985 35.848 1.00 98.12 260 THR A CA 1
ATOM 2078 C C . THR A 1 260 ? -9.548 19.302 35.053 1.00 98.12 260 THR A C 1
ATOM 2080 O O . THR A 1 260 ? -8.934 19.902 34.167 1.00 98.12 260 THR A O 1
ATOM 2083 N N . ASP A 1 261 ? -9.353 18.005 35.298 1.00 97.06 261 ASP A N 1
ATOM 2084 C CA . ASP A 1 261 ? -8.465 17.165 34.487 1.00 97.06 261 ASP A CA 1
ATOM 2085 C C . ASP A 1 261 ? -8.868 17.109 33.011 1.00 97.06 261 ASP A C 1
ATOM 2087 O O . ASP A 1 261 ? -8.002 16.985 32.149 1.00 97.06 261 ASP A O 1
ATOM 2091 N N . ILE A 1 262 ? -10.160 17.273 32.705 1.00 96.69 262 ILE A N 1
ATOM 2092 C CA . ILE A 1 262 ? -10.640 17.346 31.323 1.00 96.69 262 ILE A CA 1
ATOM 2093 C C . ILE A 1 262 ? -10.060 18.590 30.647 1.00 96.69 262 ILE A C 1
ATOM 2095 O O . ILE A 1 262 ? -9.515 18.483 29.557 1.00 96.69 262 ILE A O 1
ATOM 2099 N N . GLU A 1 263 ? -10.111 19.765 31.285 1.00 97.19 263 GLU A N 1
ATOM 2100 C CA . GLU A 1 263 ? -9.511 20.979 30.710 1.00 97.19 263 GLU A CA 1
ATOM 2101 C C . GLU A 1 263 ? -7.999 20.815 30.509 1.00 97.19 263 GLU A C 1
ATOM 2103 O O . GLU A 1 263 ? -7.477 21.221 29.470 1.00 97.19 263 GLU A O 1
ATOM 2108 N N . ARG A 1 264 ? -7.300 20.198 31.472 1.00 97.25 264 ARG A N 1
A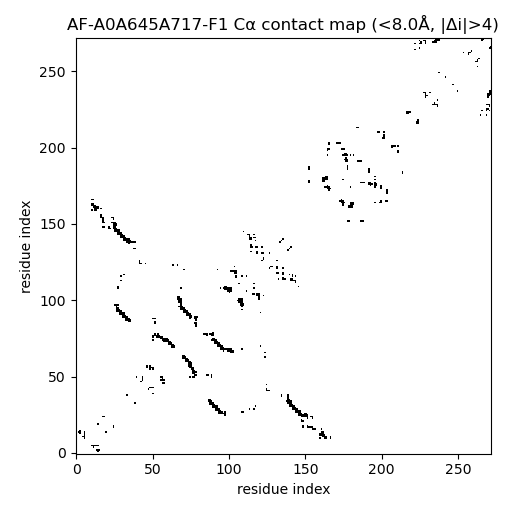TOM 2109 C CA . ARG A 1 264 ? -5.864 19.909 31.354 1.00 97.25 264 ARG A CA 1
ATOM 2110 C C . ARG A 1 264 ? -5.575 19.021 30.143 1.00 97.25 264 ARG A C 1
ATOM 2112 O O . ARG A 1 264 ? -4.734 19.388 29.328 1.00 97.25 264 ARG A O 1
ATOM 2119 N N . LEU A 1 265 ? -6.311 17.920 29.997 1.00 97.00 265 LEU A N 1
ATOM 2120 C CA . LEU A 1 265 ? -6.158 16.986 28.884 1.00 97.00 265 LEU A CA 1
ATOM 2121 C C . LEU A 1 265 ? -6.468 17.654 27.535 1.00 97.00 265 LEU A C 1
ATOM 2123 O O . LEU A 1 265 ? -5.721 17.495 26.575 1.00 97.00 265 LEU A O 1
ATOM 2127 N N . LEU A 1 266 ? -7.533 18.457 27.453 1.00 97.50 266 LEU A N 1
ATOM 2128 C CA . LEU A 1 266 ? -7.878 19.175 26.223 1.00 97.50 266 LEU A CA 1
ATOM 2129 C C . LEU A 1 266 ? -6.807 20.203 25.824 1.00 97.50 266 LEU A C 1
ATOM 2131 O O . LEU A 1 266 ? -6.550 20.369 24.634 1.00 97.50 266 LEU A O 1
ATOM 2135 N N . LYS A 1 267 ? -6.167 20.877 26.790 1.00 96.75 267 LYS A N 1
ATOM 2136 C CA . LYS A 1 267 ? -5.039 21.787 26.520 1.00 96.75 267 LYS A CA 1
ATOM 2137 C C . LYS A 1 267 ? -3.794 21.034 26.062 1.00 96.75 267 LYS A C 1
ATOM 2139 O O . LYS A 1 267 ? -3.158 21.458 25.104 1.00 96.75 267 LYS A O 1
ATOM 2144 N N . GLU A 1 268 ? -3.462 19.926 26.726 1.00 97.38 268 GLU A N 1
ATOM 2145 C CA . GLU A 1 268 ? -2.303 19.088 26.389 1.00 97.38 268 GLU A CA 1
ATOM 2146 C C . GLU A 1 268 ? -2.370 18.587 24.942 1.00 97.38 268 GLU A C 1
ATOM 2148 O O . GLU A 1 268 ? -1.379 18.647 24.219 1.00 97.38 268 GLU A O 1
ATOM 2153 N N . TYR A 1 269 ? -3.559 18.182 24.493 1.00 97.19 269 TYR A N 1
ATOM 2154 C CA . TYR A 1 269 ? -3.791 17.690 23.134 1.00 97.19 269 TYR A CA 1
ATOM 2155 C C . TYR A 1 269 ? -4.179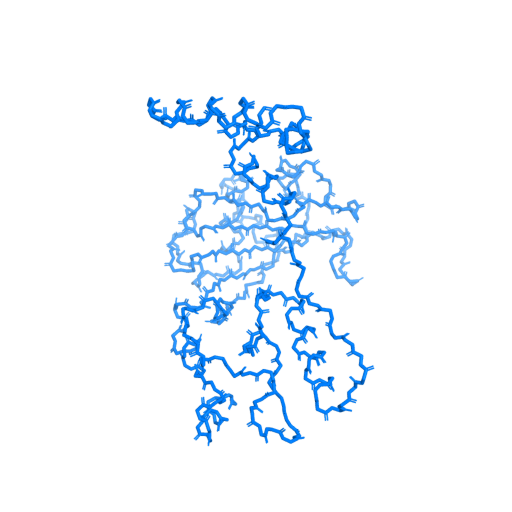 18.790 22.137 1.00 97.19 269 TYR A C 1
ATOM 2157 O O . TYR A 1 269 ? -4.638 18.471 21.047 1.00 97.19 269 TYR A O 1
ATOM 2165 N N . ASN A 1 270 ? -4.003 20.074 22.477 1.00 96.25 270 ASN A N 1
ATOM 2166 C CA . ASN A 1 270 ? -4.293 21.221 21.604 1.00 96.25 270 ASN A CA 1
ATOM 2167 C C . ASN A 1 270 ? -5.731 21.236 21.039 1.00 96.25 270 ASN A C 1
ATOM 2169 O O . ASN A 1 270 ? -5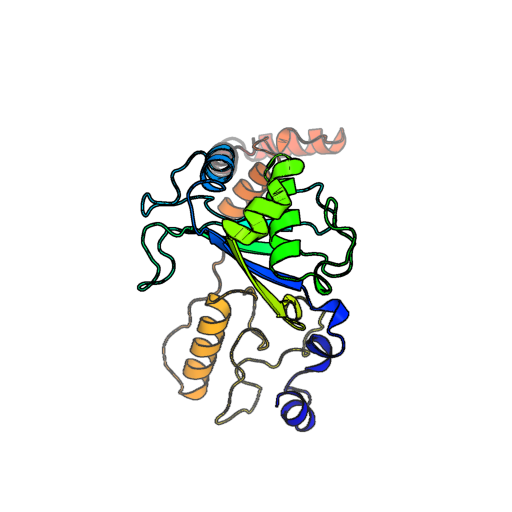.978 21.622 19.899 1.00 96.25 270 ASN A O 1
ATOM 2173 N N . ILE A 1 271 ? -6.704 20.799 21.837 1.00 96.75 271 ILE A N 1
ATOM 2174 C CA . ILE A 1 271 ? -8.127 20.826 21.477 1.00 96.75 271 ILE A CA 1
ATOM 2175 C C . ILE A 1 271 ? -8.715 22.216 21.724 1.00 96.75 271 ILE A C 1
ATOM 2177 O O . ILE A 1 271 ? -9.569 22.661 20.951 1.00 96.75 271 ILE A O 1
ATOM 2181 N N . ILE A 1 272 ? -8.264 22.874 22.802 1.00 93.88 272 ILE A N 1
ATOM 2182 C CA . ILE A 1 272 ? -8.713 24.193 23.279 1.00 93.88 272 ILE A CA 1
ATOM 2183 C C . ILE A 1 272 ? -7.546 25.150 23.493 1.00 93.88 272 ILE A C 1
ATOM 2185 O O . ILE A 1 272 ? -6.388 24.712 23.651 1.00 93.88 272 ILE A O 1
#

Sequence (272 aa):
MWRKIAAQDPSFGHPDKFCHDPEQSNWMSATVTTLDQRIIPYIKNICKRDPFSGKVVTGGIVTAKDSSWLLSWTINRQPQFRQQSKDQCLVWVYGLFSDKPGDYIKKPMRDCTGKEICMEWLYHIGVPENEIEDMAVKSANTVPCMMPYITAFFMPRAYGDRPDVVPNGAINFAFLGQFAETARDTIFTTEYSMRTGMEAVYTLLDIDRGVPEVWGSVYDLRNLLNATVQLRDGKKAIDMDLGFKEKIVLKKVLKKIKGTDIERLLKEYNII

pLDDT: mean 97.2, std 1.96, range [88.06, 98.88]

InterPro domains:
  IPR010354 Oleate hydratase [PF06100] (1-202)
  IPR010354 Oleate hydratase [PTHR37417] (1-230)
  IPR036188 FAD/NAD(P)-binding domain superfamily [G3DSA:3.50.50.60] (143-219)